Protein AF-0000000082431978 (afdb_homodimer)

Organism: Cannabis sativa (NCBI:txid3483)

Sequence (290 aa):
MFQCSVKREMDVPASVAYKCYSDREAIPRWMPFISTVKILEDKPDLSRWSLKYKAFGRDIEFSWLAKNMQPIPNQKIHWRSMEGLPNRGAVRFFPKDPSSCTVELTVSYEVPQILTPVASALQPFLESLLQRGLERFATFVKSYVMFQCSVKREMDVPASVAYKCYSDREAIPRWMPFISTVKILEDKPDLSRWSLKYKAFGRDIEFSWLAKNMQPIPNQKIHWRSMEGLPNRGAVRFFPKDPSSCTVELTVSYEVPQILTPVASALQPFLESLLQRGLERFATFVKSYV

Secondary structure (DSSP, 8-state):
-EEEEEEEEESS-HHHHHHHHH-GGGHHHH-TT--EEEE-SS-TTEEEEEEEEEETTEEEEEEEEEEEPPPBTTTEEEEEEEEES-EEEEEEEEEEETTEEEEEEEEEE---GGGHHHHHHHHHHHHHHHHHHHHHHHHHGGGG-/-EEEEEEEEESS-HHHHHHHHH-GGGHHHH-TT--EEEE-SS-TTEEEEEEEEEETTEEEEEEEEEEEPPPBTTTEEEEEEEEES-EEEEEEEEEEETTEEEEEEEEEE---GGGHHHHHHHHHHHHHHHHHHHHHHHHHGGGG-

pLDDT: mean 95.05, std 5.35, range [74.38, 98.88]

Solvent-accessible surface area (backbone atoms only — not comparable to full-atom values): 15039 Å² total; per-residue (Å²): 122,48,74,46,71,43,72,48,77,33,84,38,29,24,56,49,52,39,55,48,63,67,41,54,62,54,44,40,79,35,29,69,77,36,62,46,46,42,67,37,87,92,42,71,52,30,32,43,37,33,31,67,43,79,46,78,90,35,83,43,74,47,46,29,35,32,38,50,52,89,58,44,88,46,38,37,46,38,39,34,41,77,40,53,56,58,35,34,39,36,38,34,35,40,68,73,51,87,52,20,16,37,40,36,42,35,44,33,38,65,71,52,75,92,46,52,76,35,45,75,39,44,52,61,49,50,43,50,54,51,44,51,20,51,56,37,36,50,60,57,47,63,71,65,106,122,48,74,46,73,43,70,47,76,31,86,39,30,23,58,48,52,41,56,49,63,68,42,53,62,54,44,39,81,35,29,70,75,37,63,46,45,43,67,37,87,92,42,71,52,29,32,42,38,32,32,68,44,79,46,80,92,34,84,43,76,47,46,29,35,33,38,52,51,88,60,43,88,46,39,38,46,39,39,35,42,76,40,52,56,57,34,33,38,38,39,35,35,41,67,72,51,88,52,19,15,36,40,37,42,36,44,34,36,63,71,53,76,91,47,52,78,34,47,75,40,43,51,62,48,51,44,51,54,51,42,52,20,51,56,38,36,49,61,57,46,60,71,68,107

Radius of gyration: 25.05 Å; Cα contacts (8 Å, |Δi|>4): 613; chains: 2; bounding box: 35×74×48 Å

Structure (mmCIF, N/CA/C/O backbone):
data_AF-0000000082431978-model_v1
#
loop_
_entity.id
_entity.type
_entity.pdbx_description
1 polymer 'Coenzyme Q-binding protein COQ10 START domain-containing protein'
#
loop_
_atom_site.group_PDB
_atom_site.id
_atom_site.type_symbol
_atom_site.label_atom_id
_atom_site.label_alt_id
_atom_site.label_comp_id
_atom_site.label_asym_id
_atom_site.label_entity_id
_atom_site.label_seq_id
_atom_site.pdbx_PDB_ins_code
_atom_site.Cartn_x
_atom_site.Cartn_y
_atom_site.Cartn_z
_atom_site.occupancy
_atom_site.B_iso_or_equiv
_atom_site.auth_seq_id
_atom_site.auth_comp_id
_atom_site.auth_asym_id
_atom_site.auth_atom_id
_atom_site.pdbx_PDB_model_num
ATOM 1 N N . MET A 1 1 ? -4.32 -12.398 9.523 1 87.81 1 MET A N 1
ATOM 2 C CA . MET A 1 1 ? -4.125 -13.117 8.266 1 87.81 1 MET A CA 1
ATOM 3 C C . MET A 1 1 ? -5.402 -13.109 7.434 1 87.81 1 MET A C 1
ATOM 5 O O . MET A 1 1 ? -6.488 -13.359 7.953 1 87.81 1 MET A O 1
ATOM 9 N N . PHE A 1 2 ? -5.32 -12.734 6.156 1 93.56 2 PHE A N 1
ATOM 10 C CA . PHE A 1 2 ? -6.422 -12.719 5.207 1 93.56 2 PHE A CA 1
ATOM 11 C C . PHE A 1 2 ? -6.258 -13.828 4.172 1 93.56 2 PHE A C 1
ATOM 13 O O . PHE A 1 2 ? -5.176 -14.406 4.035 1 93.56 2 PHE A O 1
ATOM 20 N N . GLN A 1 3 ? -7.391 -14.188 3.592 1 96 3 GLN A N 1
ATOM 21 C CA . GLN A 1 3 ? -7.324 -15.266 2.615 1 96 3 GLN A CA 1
ATOM 22 C C . GLN A 1 3 ? -8.273 -15.016 1.448 1 96 3 GLN A C 1
ATOM 24 O O . GLN A 1 3 ? -9.367 -14.477 1.637 1 96 3 GLN A O 1
ATOM 29 N N . CYS A 1 4 ? -7.891 -15.406 0.308 1 96.5 4 CYS A N 1
ATOM 30 C CA . CYS A 1 4 ? -8.781 -15.406 -0.851 1 96.5 4 CYS A CA 1
ATOM 31 C C . CYS A 1 4 ? -8.586 -16.656 -1.688 1 96.5 4 CYS A C 1
ATOM 33 O O . CYS A 1 4 ? -7.527 -17.297 -1.642 1 96.5 4 CYS A O 1
ATOM 35 N N . SER A 1 5 ? -9.594 -17.016 -2.408 1 98.19 5 SER A N 1
ATOM 36 C CA . SER A 1 5 ? -9.602 -18.219 -3.232 1 98.19 5 SER A CA 1
ATOM 37 C C . SER A 1 5 ? -10.305 -17.969 -4.566 1 98.19 5 SER A C 1
ATOM 39 O O . SER A 1 5 ? -11.32 -17.281 -4.617 1 98.19 5 SER A O 1
ATOM 41 N N . VAL A 1 6 ? -9.727 -18.5 -5.562 1 98.69 6 VAL A N 1
ATOM 42 C CA . VAL A 1 6 ? -10.32 -18.438 -6.895 1 98.69 6 VAL A CA 1
ATOM 43 C C . VAL A 1 6 ? -10.281 -19.812 -7.543 1 98.69 6 VAL A C 1
ATOM 45 O O . VAL A 1 6 ? -9.484 -20.672 -7.141 1 98.69 6 VAL A O 1
ATOM 48 N N . LYS A 1 7 ? -11.117 -20.047 -8.508 1 98.62 7 LYS A N 1
ATOM 49 C CA . LYS A 1 7 ? -11.117 -21.312 -9.227 1 98.62 7 LYS A CA 1
ATOM 50 C C . LYS A 1 7 ? -11.477 -21.109 -10.695 1 98.62 7 LYS A C 1
ATOM 52 O O . LYS A 1 7 ? -12.141 -20.141 -11.047 1 98.62 7 LYS A O 1
ATOM 57 N N . ARG A 1 8 ? -11.039 -22.016 -11.453 1 98.62 8 ARG A N 1
ATOM 58 C CA . ARG A 1 8 ? -11.312 -21.984 -12.883 1 98.62 8 ARG A CA 1
ATOM 59 C C . ARG A 1 8 ? -11.266 -23.375 -13.484 1 98.62 8 ARG A C 1
ATOM 61 O O . ARG A 1 8 ? -10.445 -24.203 -13.086 1 98.62 8 ARG A O 1
ATOM 68 N N . GLU A 1 9 ? -12.148 -23.578 -14.445 1 98.25 9 GLU A N 1
ATOM 69 C CA . GLU A 1 9 ? -12.102 -24.812 -15.227 1 98.25 9 GLU A CA 1
ATOM 70 C C . GLU A 1 9 ? -11.055 -24.719 -16.328 1 98.25 9 GLU A C 1
ATOM 72 O O . GLU A 1 9 ? -10.898 -23.672 -16.969 1 98.25 9 GLU A O 1
ATOM 77 N N . MET A 1 10 ? -10.406 -25.828 -16.438 1 97.69 10 MET A N 1
ATOM 78 C CA . MET A 1 10 ? -9.406 -26 -17.484 1 97.69 10 MET A CA 1
ATOM 79 C C . MET A 1 10 ? -9.797 -27.109 -18.453 1 97.69 10 MET A C 1
ATOM 81 O O . MET A 1 10 ? -10.344 -28.125 -18.047 1 97.69 10 MET A O 1
ATOM 85 N N . ASP A 1 11 ? -9.414 -26.953 -19.734 1 98 11 ASP A N 1
ATOM 86 C CA . ASP A 1 11 ? -9.672 -27.984 -20.734 1 98 11 ASP A CA 1
ATOM 87 C C . ASP A 1 11 ? -8.461 -28.891 -20.906 1 98 11 ASP A C 1
ATOM 89 O O . ASP A 1 11 ? -8.008 -29.125 -22.031 1 98 11 ASP A O 1
ATOM 93 N N . VAL A 1 12 ? -7.887 -29.344 -19.875 1 98.44 12 VAL A N 1
ATOM 94 C CA . VAL A 1 12 ? -6.812 -30.328 -19.812 1 98.44 12 VAL A CA 1
ATOM 95 C C . VAL A 1 12 ? -7.004 -31.234 -18.594 1 98.44 12 VAL A C 1
ATOM 97 O O . VAL A 1 12 ? -7.676 -30.859 -17.641 1 98.44 12 VAL A O 1
ATOM 100 N N . PRO A 1 13 ? -6.402 -32.438 -18.672 1 98.06 13 PRO A N 1
ATOM 101 C CA . PRO A 1 13 ? -6.453 -33.312 -17.484 1 98.06 13 PRO A CA 1
ATOM 102 C C . PRO A 1 13 ? -5.754 -32.719 -16.281 1 98.06 13 PRO A C 1
ATOM 104 O O . PRO A 1 13 ? -4.836 -31.891 -16.438 1 98.06 13 PRO A O 1
ATOM 107 N N . ALA A 1 14 ? -6.137 -33.094 -15.078 1 98.12 14 ALA A N 1
ATOM 108 C CA . ALA A 1 14 ? -5.555 -32.594 -13.836 1 98.12 14 ALA A CA 1
ATOM 109 C C . ALA A 1 14 ? -4.043 -32.812 -13.812 1 98.12 14 ALA A C 1
ATOM 111 O O . ALA A 1 14 ? -3.297 -31.984 -13.297 1 98.12 14 ALA A O 1
ATOM 112 N N . SER A 1 15 ? -3.58 -33.875 -14.398 1 98 15 SER A N 1
ATOM 113 C CA . SER A 1 15 ? -2.156 -34.188 -14.414 1 98 15 SER A CA 1
ATOM 114 C C . SER A 1 15 ? -1.367 -33.188 -15.219 1 98 15 SER A C 1
ATOM 116 O O . SER A 1 15 ? -0.254 -32.812 -14.844 1 98 15 SER A O 1
ATOM 118 N N . VAL A 1 16 ? -1.974 -32.719 -16.281 1 98.38 16 VAL A N 1
ATOM 119 C CA . VAL A 1 16 ? -1.321 -31.719 -17.141 1 98.38 16 VAL A CA 1
ATOM 120 C C . VAL A 1 16 ? -1.277 -30.375 -16.422 1 98.38 16 VAL A C 1
ATOM 122 O O . VAL A 1 16 ? -0.246 -29.688 -16.422 1 98.38 16 VAL A O 1
ATOM 125 N N . ALA A 1 17 ? -2.387 -30.016 -15.773 1 98.62 17 ALA A N 1
ATOM 126 C CA . ALA A 1 17 ? -2.439 -28.766 -15.016 1 98.62 17 ALA A CA 1
ATOM 127 C C . ALA A 1 17 ? -1.429 -28.781 -13.875 1 98.62 17 ALA A C 1
ATOM 129 O O . ALA A 1 17 ? -0.725 -27.797 -13.648 1 98.62 17 ALA A O 1
ATOM 130 N N . TYR A 1 18 ? -1.365 -29.891 -13.211 1 98.62 18 TYR A N 1
ATOM 131 C CA . TYR A 1 18 ? -0.421 -30.062 -12.109 1 98.62 18 TYR A CA 1
ATOM 132 C C . TYR A 1 18 ? 1.015 -29.891 -12.594 1 98.62 18 TYR A C 1
ATOM 134 O O . TYR A 1 18 ? 1.8 -29.172 -11.977 1 98.62 18 TYR A O 1
ATOM 142 N N . LYS A 1 19 ? 1.346 -30.562 -13.664 1 98.12 19 LYS A N 1
ATOM 143 C CA . LYS A 1 19 ? 2.691 -30.5 -14.227 1 98.12 19 LYS A CA 1
ATOM 144 C C . LYS A 1 19 ? 3.053 -29.078 -14.633 1 98.12 19 LYS A C 1
ATOM 146 O O . LYS A 1 19 ? 4.141 -28.594 -14.32 1 98.12 19 LYS A O 1
ATOM 151 N N . CYS A 1 20 ? 2.164 -28.469 -15.297 1 98.31 20 CYS A N 1
ATOM 152 C CA . CYS A 1 20 ? 2.4 -27.109 -15.758 1 98.31 20 CYS A CA 1
ATOM 153 C C . CYS A 1 20 ? 2.611 -26.172 -14.578 1 98.31 20 CYS A C 1
ATOM 155 O O . CYS A 1 20 ? 3.568 -25.391 -14.555 1 98.31 20 CYS A O 1
ATOM 157 N N . TYR A 1 21 ? 1.744 -26.266 -13.531 1 98.44 21 TYR A N 1
ATOM 158 C CA . TYR A 1 21 ? 1.833 -25.375 -12.367 1 98.44 21 TYR A CA 1
ATOM 159 C C . TYR A 1 21 ? 3.113 -25.641 -11.586 1 98.44 21 TYR A C 1
ATOM 161 O O . TYR A 1 21 ? 3.641 -24.734 -10.93 1 98.44 21 TYR A O 1
ATOM 169 N N . SER A 1 22 ? 3.621 -26.781 -11.672 1 97.5 22 SER A N 1
ATOM 170 C CA . SER A 1 22 ? 4.824 -27.188 -10.945 1 97.5 22 SER A CA 1
ATOM 171 C C . SER A 1 22 ? 6.062 -26.5 -11.516 1 97.5 22 SER A C 1
ATOM 173 O O . SER A 1 22 ? 7.105 -26.453 -10.859 1 97.5 22 SER A O 1
ATOM 175 N N . ASP A 1 23 ? 5.895 -26.047 -12.734 1 97.38 23 ASP A N 1
ATOM 176 C CA . ASP A 1 23 ? 6.965 -25.25 -13.32 1 97.38 23 ASP A CA 1
ATOM 177 C C . ASP A 1 23 ? 6.93 -23.812 -12.797 1 97.38 23 ASP A C 1
ATOM 179 O O . ASP A 1 23 ? 6.52 -22.906 -13.516 1 97.38 23 ASP A O 1
ATOM 183 N N . ARG A 1 24 ? 7.438 -23.625 -11.664 1 98.25 24 ARG A N 1
ATOM 184 C CA . ARG A 1 24 ? 7.305 -22.391 -10.922 1 98.25 24 ARG A CA 1
ATOM 185 C C . ARG A 1 24 ? 7.941 -21.219 -11.672 1 98.25 24 ARG A C 1
ATOM 187 O O . ARG A 1 24 ? 7.438 -20.094 -11.633 1 98.25 24 ARG A O 1
ATOM 194 N N . GLU A 1 25 ? 8.992 -21.438 -12.383 1 98.44 25 GLU A N 1
ATOM 195 C CA . GLU A 1 25 ? 9.703 -20.359 -13.062 1 98.44 25 GLU A CA 1
ATOM 196 C C . GLU A 1 25 ? 8.922 -19.844 -14.266 1 98.44 25 GLU A C 1
ATOM 198 O O . GLU A 1 25 ? 9.211 -18.766 -14.797 1 98.44 25 GLU A O 1
ATOM 203 N N . ALA A 1 26 ? 7.922 -20.578 -14.703 1 98.19 26 ALA A N 1
ATOM 204 C CA . ALA A 1 26 ? 7.082 -20.156 -15.828 1 98.19 26 ALA A CA 1
ATOM 205 C C . ALA A 1 26 ? 5.879 -19.359 -15.344 1 98.19 26 ALA A C 1
ATOM 207 O O . ALA A 1 26 ? 5.152 -18.766 -16.141 1 98.19 26 ALA A O 1
ATOM 208 N N . ILE A 1 27 ? 5.695 -19.281 -14.047 1 98.56 27 ILE A N 1
ATOM 209 C CA . ILE A 1 27 ? 4.484 -18.703 -13.484 1 98.56 27 ILE A CA 1
ATOM 210 C C . ILE A 1 27 ? 4.363 -17.234 -13.914 1 98.56 27 ILE A C 1
ATOM 212 O O . ILE A 1 27 ? 3.275 -16.781 -14.273 1 98.56 27 ILE A O 1
ATOM 216 N N . PRO A 1 28 ? 5.473 -16.438 -14.008 1 98.38 28 PRO A N 1
ATOM 217 C CA . PRO A 1 28 ? 5.363 -15.039 -14.438 1 98.38 28 PRO A CA 1
ATOM 218 C C . PRO A 1 28 ? 4.797 -14.898 -15.844 1 98.38 28 PRO A C 1
ATOM 220 O O . PRO A 1 28 ? 4.312 -13.828 -16.219 1 98.38 28 PRO A O 1
ATOM 223 N N . ARG A 1 29 ? 4.809 -15.961 -16.625 1 98.12 29 ARG A N 1
ATOM 224 C CA . ARG A 1 29 ? 4.297 -15.914 -17.984 1 98.12 29 ARG A CA 1
ATOM 225 C C . ARG A 1 29 ? 2.775 -15.828 -18 1 98.12 29 ARG A C 1
ATOM 227 O O . ARG A 1 29 ? 2.189 -15.281 -18.938 1 98.12 29 ARG A O 1
ATOM 234 N N . TRP A 1 30 ? 2.158 -16.328 -16.984 1 98.12 30 TRP A N 1
ATOM 235 C CA . TRP A 1 30 ? 0.7 -16.297 -16.969 1 98.12 30 TRP A CA 1
ATOM 236 C C . TRP A 1 30 ? 0.18 -15.594 -15.719 1 98.12 30 TRP A C 1
ATOM 238 O O . TRP A 1 30 ? -1.028 -15.398 -15.57 1 98.12 30 TRP A O 1
ATOM 248 N N . MET A 1 31 ? 0.967 -15.133 -14.859 1 97.81 31 MET A N 1
ATOM 249 C CA . MET A 1 31 ? 0.63 -14.266 -13.727 1 97.81 31 MET A CA 1
ATOM 250 C C . MET A 1 31 ? 1.511 -13.023 -13.711 1 97.81 31 MET A C 1
ATOM 252 O O . MET A 1 31 ? 2.424 -12.914 -12.891 1 97.81 31 MET A O 1
ATOM 256 N N . PRO A 1 32 ? 1.152 -12.109 -14.367 1 95.12 32 PRO A N 1
ATOM 257 C CA . PRO A 1 32 ? 2.092 -11.047 -14.734 1 95.12 32 PRO A CA 1
ATOM 258 C C . PRO A 1 32 ? 2.422 -10.117 -13.562 1 95.12 32 PRO A C 1
ATOM 260 O O . PRO A 1 32 ? 3.387 -9.352 -13.633 1 95.12 32 PRO A O 1
ATOM 263 N N . PHE A 1 33 ? 1.642 -10.102 -12.547 1 93 33 PHE A N 1
ATOM 264 C CA . PHE A 1 33 ? 2.01 -9.219 -11.438 1 93 33 PHE A CA 1
ATOM 265 C C . PHE A 1 33 ? 3.197 -9.789 -10.672 1 93 33 PHE A C 1
ATOM 267 O O . PHE A 1 33 ? 3.803 -9.094 -9.852 1 93 33 PHE A O 1
ATOM 274 N N . ILE A 1 34 ? 3.551 -11.055 -10.898 1 97.25 34 ILE A N 1
ATOM 275 C CA . ILE A 1 34 ? 4.801 -11.633 -10.414 1 97.25 34 ILE A CA 1
ATOM 276 C C . ILE A 1 34 ? 5.93 -11.312 -11.391 1 97.25 34 ILE A C 1
ATOM 278 O O . ILE A 1 34 ? 5.828 -11.609 -12.586 1 97.25 34 ILE A O 1
ATOM 282 N N . SER A 1 35 ? 7.039 -10.758 -10.883 1 96.94 35 SER A N 1
ATOM 283 C CA . SER A 1 35 ? 8.133 -10.328 -11.75 1 96.94 35 SER A CA 1
ATOM 284 C C . SER A 1 35 ? 9.07 -11.484 -12.07 1 96.94 35 SER A C 1
ATOM 286 O O . SER A 1 35 ? 9.43 -11.703 -13.227 1 96.94 35 SER A O 1
ATOM 288 N N . THR A 1 36 ? 9.461 -12.172 -10.984 1 98.19 36 THR A N 1
ATOM 289 C CA . THR A 1 36 ? 10.398 -13.273 -11.195 1 98.19 36 THR A CA 1
ATOM 290 C C . THR A 1 36 ? 10.141 -14.398 -10.195 1 98.19 36 THR A C 1
ATOM 292 O O . THR A 1 36 ? 9.656 -14.156 -9.086 1 98.19 36 THR A O 1
ATOM 295 N N . VAL A 1 37 ? 10.445 -15.633 -10.609 1 98.62 37 VAL A N 1
ATOM 296 C CA . VAL A 1 37 ? 10.539 -16.828 -9.766 1 98.62 37 VAL A CA 1
ATOM 297 C C . VAL A 1 37 ? 11.812 -17.594 -10.102 1 98.62 37 VAL A C 1
ATOM 299 O O . VAL A 1 37 ? 12.047 -17.953 -11.258 1 98.62 37 VAL A O 1
ATOM 302 N N . LYS A 1 38 ? 12.602 -17.766 -9.102 1 98.69 38 LYS A N 1
ATOM 303 C CA . LYS A 1 38 ? 13.844 -18.5 -9.305 1 98.69 38 LYS A CA 1
ATOM 304 C C . LYS A 1 38 ? 13.977 -19.625 -8.281 1 98.69 38 LYS A C 1
ATOM 306 O O . LYS A 1 38 ? 14 -19.375 -7.074 1 98.69 38 LYS A O 1
ATOM 311 N N . ILE A 1 39 ? 14.109 -20.828 -8.781 1 98.44 39 ILE A N 1
ATOM 312 C CA . ILE A 1 39 ? 14.32 -21.984 -7.926 1 98.44 39 ILE A CA 1
ATOM 313 C C . ILE A 1 39 ? 15.773 -22.031 -7.473 1 98.44 39 ILE A C 1
ATOM 315 O O . ILE A 1 39 ? 16.688 -21.812 -8.273 1 98.44 39 ILE A O 1
ATOM 319 N N . LEU A 1 40 ? 15.898 -22.297 -6.172 1 97.31 40 LEU A N 1
ATOM 320 C CA . LEU A 1 40 ? 17.266 -22.406 -5.68 1 97.31 40 LEU A CA 1
ATOM 321 C C . LEU A 1 40 ? 17.891 -23.719 -6.152 1 97.31 40 LEU A C 1
ATOM 323 O O . LEU A 1 40 ? 17.297 -24.781 -6.016 1 97.31 40 LEU A O 1
ATOM 327 N N . GLU A 1 41 ? 19.062 -23.688 -6.672 1 95.56 41 GLU A N 1
ATOM 328 C CA . GLU A 1 41 ? 19.734 -24.844 -7.273 1 95.56 41 GLU A CA 1
ATOM 329 C C . GLU A 1 41 ? 19.984 -25.938 -6.238 1 95.56 41 GLU A C 1
ATOM 331 O O . GLU A 1 41 ? 19.75 -27.109 -6.5 1 95.56 41 GLU A O 1
ATOM 336 N N . ASP A 1 42 ? 20.406 -25.609 -5.047 1 95.31 42 ASP A N 1
ATOM 337 C CA . ASP A 1 42 ? 20.797 -26.562 -4.02 1 95.31 42 ASP A CA 1
ATOM 338 C C . ASP A 1 42 ? 19.594 -27.047 -3.227 1 95.31 42 ASP A C 1
ATOM 340 O O . ASP A 1 42 ? 19.641 -28.078 -2.562 1 95.31 42 ASP A O 1
ATOM 344 N N . LYS A 1 43 ? 18.562 -26.281 -3.275 1 96.56 43 LYS A N 1
ATOM 345 C CA . LYS A 1 43 ? 17.344 -26.609 -2.547 1 96.56 43 LYS A CA 1
ATOM 346 C C . LYS A 1 43 ? 16.109 -26.391 -3.42 1 96.56 43 LYS A C 1
ATOM 348 O O . LYS A 1 43 ? 15.398 -25.406 -3.262 1 96.56 43 LYS A O 1
ATOM 353 N N . PRO A 1 44 ? 15.766 -27.359 -4.199 1 96.12 44 PRO A N 1
ATOM 354 C CA . PRO A 1 44 ? 14.742 -27.172 -5.23 1 96.12 44 PRO A CA 1
ATOM 355 C C . PRO A 1 44 ? 13.352 -26.938 -4.648 1 96.12 44 PRO A C 1
ATOM 357 O O . PRO A 1 44 ? 12.438 -26.547 -5.367 1 96.12 44 PRO A O 1
ATOM 360 N N . ASP A 1 45 ? 13.141 -27.25 -3.432 1 97.62 45 ASP A N 1
ATOM 361 C CA . ASP A 1 45 ? 11.859 -26.969 -2.795 1 97.62 45 ASP A CA 1
ATOM 362 C C . ASP A 1 45 ? 11.727 -25.484 -2.434 1 97.62 45 ASP A C 1
ATOM 364 O O . ASP A 1 45 ? 10.641 -25.031 -2.082 1 97.62 45 ASP A O 1
ATOM 368 N N . LEU A 1 46 ? 12.852 -24.766 -2.541 1 98.31 46 LEU A N 1
ATOM 369 C CA . LEU A 1 46 ? 12.859 -23.328 -2.27 1 98.31 46 LEU A CA 1
ATOM 370 C C . LEU A 1 46 ? 12.891 -22.531 -3.568 1 98.31 46 LEU A C 1
ATOM 372 O O . LEU A 1 46 ? 13.57 -22.922 -4.523 1 98.31 46 LEU A O 1
ATOM 376 N N . SER A 1 47 ? 12.125 -21.375 -3.559 1 98.62 47 SER A N 1
ATOM 377 C CA . SER A 1 47 ? 12.133 -20.484 -4.703 1 98.62 47 SER A CA 1
ATOM 378 C C . SER A 1 47 ? 12.055 -19.016 -4.262 1 98.62 47 SER A C 1
ATOM 380 O O . SER A 1 47 ? 11.359 -18.703 -3.293 1 98.62 47 SER A O 1
ATOM 382 N N . ARG A 1 48 ? 12.828 -18.188 -4.91 1 98.25 48 ARG A N 1
ATOM 383 C CA . ARG A 1 48 ? 12.805 -16.75 -4.68 1 98.25 48 ARG A CA 1
ATOM 384 C C . ARG A 1 48 ? 11.844 -16.047 -5.641 1 98.25 48 ARG A C 1
ATOM 386 O O . ARG A 1 48 ? 11.93 -16.234 -6.855 1 98.25 48 ARG A O 1
ATOM 393 N N . TRP A 1 49 ? 10.914 -15.305 -5.055 1 98.31 49 TRP A N 1
ATOM 394 C CA . TRP A 1 49 ? 9.898 -14.586 -5.816 1 98.31 49 TRP A CA 1
ATOM 395 C C . TRP A 1 49 ? 10.078 -13.078 -5.691 1 98.31 49 TRP A C 1
ATOM 397 O O . TRP A 1 49 ? 10.562 -12.586 -4.668 1 98.31 49 TRP A O 1
ATOM 407 N N . SER A 1 50 ? 9.68 -12.336 -6.719 1 96.5 50 SER A N 1
ATOM 408 C CA . SER A 1 50 ? 9.688 -10.883 -6.617 1 96.5 50 SER A CA 1
ATOM 409 C C . SER A 1 50 ? 8.484 -10.273 -7.34 1 96.5 50 SER A C 1
ATOM 411 O O . SER A 1 50 ? 7.961 -10.859 -8.289 1 96.5 50 SER A O 1
ATOM 413 N N . LEU A 1 51 ? 8.016 -9.203 -6.852 1 93.69 51 LEU A N 1
ATOM 414 C CA . LEU A 1 51 ? 7.035 -8.289 -7.434 1 93.69 51 LEU A CA 1
ATOM 415 C C . LEU A 1 51 ? 7.605 -6.879 -7.551 1 93.69 51 LEU A C 1
ATOM 417 O O . LEU A 1 51 ? 8.023 -6.289 -6.555 1 93.69 51 LEU A O 1
ATOM 421 N N . LYS A 1 52 ? 7.699 -6.387 -8.758 1 90.56 52 LYS A N 1
ATOM 422 C CA . LYS A 1 52 ? 8.25 -5.051 -8.984 1 90.56 52 LYS A CA 1
ATOM 423 C C . LYS A 1 52 ? 7.211 -4.141 -9.641 1 90.56 52 LYS A C 1
ATOM 425 O O . LYS A 1 52 ? 6.508 -4.551 -10.562 1 90.56 52 LYS A O 1
ATOM 430 N N . TYR A 1 53 ? 7.191 -2.973 -9.039 1 85.31 53 TYR A N 1
ATOM 431 C CA . TYR A 1 53 ? 6.297 -1.955 -9.578 1 85.31 53 TYR A CA 1
ATOM 432 C C . TYR A 1 53 ? 6.957 -0.583 -9.57 1 85.31 53 TYR A C 1
ATOM 434 O O . TYR A 1 53 ? 7.738 -0.271 -8.664 1 85.31 53 TYR A O 1
ATOM 442 N N . LYS A 1 54 ? 6.707 0.147 -10.617 1 84.25 54 LYS A N 1
ATOM 443 C CA . LYS A 1 54 ? 7.184 1.526 -10.656 1 84.25 54 LYS A CA 1
ATOM 444 C C . LYS A 1 54 ? 6.086 2.498 -10.234 1 84.25 54 LYS A C 1
ATOM 446 O O . LYS A 1 54 ? 4.996 2.506 -10.812 1 84.25 54 LYS A O 1
ATOM 451 N N . ALA A 1 55 ? 6.371 3.139 -9.109 1 77.69 55 ALA A N 1
ATOM 452 C CA . ALA A 1 55 ? 5.438 4.152 -8.625 1 77.69 55 ALA A CA 1
ATOM 453 C C . ALA A 1 55 ? 6.148 5.477 -8.375 1 77.69 55 ALA A C 1
ATOM 455 O O . ALA A 1 55 ? 7.176 5.52 -7.695 1 77.69 55 ALA A O 1
ATOM 456 N N . PHE A 1 56 ? 5.637 6.562 -8.984 1 77.69 56 PHE A N 1
ATOM 457 C CA . PHE A 1 56 ? 6.141 7.918 -8.812 1 77.69 56 PHE A CA 1
ATOM 458 C C . PHE A 1 56 ? 7.633 7.988 -9.117 1 77.69 56 PHE A C 1
ATOM 460 O O . PHE A 1 56 ? 8.398 8.578 -8.359 1 77.69 56 PHE A O 1
ATOM 467 N N . GLY A 1 57 ? 8 7.297 -10.117 1 74.38 57 GLY A N 1
ATOM 468 C CA . GLY A 1 57 ? 9.375 7.328 -10.594 1 74.38 57 GLY A CA 1
ATOM 469 C C . GLY A 1 57 ? 10.32 6.484 -9.758 1 74.38 57 GLY A C 1
ATOM 470 O O . GLY A 1 57 ? 11.539 6.57 -9.906 1 74.38 57 GLY A O 1
ATOM 471 N N . ARG A 1 58 ? 9.797 5.773 -8.883 1 77.44 58 ARG A N 1
ATOM 472 C CA . ARG A 1 58 ? 10.602 4.914 -8.023 1 77.44 58 ARG A CA 1
ATOM 473 C C . ARG A 1 58 ? 10.273 3.443 -8.258 1 77.44 58 ARG A C 1
ATOM 475 O O . ARG A 1 58 ? 9.164 3.107 -8.656 1 77.44 58 ARG A O 1
ATOM 482 N N . ASP A 1 59 ? 11.234 2.629 -7.957 1 80.5 59 ASP A N 1
ATOM 483 C CA . ASP A 1 59 ? 11.062 1.183 -8.055 1 80.5 59 ASP A CA 1
ATOM 484 C C . ASP A 1 59 ? 10.648 0.588 -6.711 1 80.5 59 ASP A C 1
ATOM 486 O O . ASP A 1 59 ? 11.336 0.767 -5.707 1 80.5 59 ASP A O 1
ATOM 490 N N . ILE A 1 60 ? 9.477 -0.003 -6.68 1 79 60 ILE A N 1
ATOM 491 C CA . ILE A 1 60 ? 9.016 -0.718 -5.496 1 79 60 ILE A CA 1
ATOM 492 C C . ILE A 1 60 ? 9.117 -2.223 -5.73 1 79 60 ILE A C 1
ATOM 494 O O . ILE A 1 60 ? 8.656 -2.736 -6.75 1 79 60 ILE A O 1
ATOM 498 N N . GLU A 1 61 ? 9.75 -2.795 -4.762 1 86.62 61 GLU A N 1
ATOM 499 C CA . GLU A 1 61 ? 9.961 -4.227 -4.93 1 86.62 61 GLU A CA 1
ATOM 500 C C . GLU A 1 61 ? 9.617 -4.992 -3.658 1 86.62 61 GLU A C 1
ATOM 502 O O . GLU A 1 61 ? 9.945 -4.555 -2.555 1 86.62 61 GLU A O 1
ATOM 507 N N . PHE A 1 62 ? 8.867 -6.047 -3.832 1 88.38 62 PHE A N 1
ATOM 508 C CA . PHE A 1 62 ? 8.641 -7.035 -2.781 1 88.38 62 PHE A CA 1
ATOM 509 C C . PHE A 1 62 ? 9.25 -8.383 -3.166 1 88.38 62 PHE A C 1
ATOM 511 O O . PHE A 1 62 ? 9.203 -8.781 -4.332 1 88.38 62 PHE A O 1
ATOM 518 N N . SER A 1 63 ? 9.766 -8.977 -2.178 1 93.44 63 SER A N 1
ATOM 519 C CA . SER A 1 63 ? 10.367 -10.281 -2.42 1 93.44 63 SER A CA 1
ATOM 520 C C . SER A 1 63 ? 10.102 -11.234 -1.264 1 93.44 63 SER A C 1
ATOM 522 O O . SER A 1 63 ? 9.812 -10.805 -0.146 1 93.44 63 SER A O 1
ATOM 524 N N . TRP A 1 64 ? 10.18 -12.555 -1.549 1 96.38 64 TRP A N 1
ATOM 525 C CA . TRP A 1 64 ? 10.039 -13.57 -0.511 1 96.38 64 TRP A CA 1
ATOM 526 C C . TRP A 1 64 ? 10.68 -14.883 -0.94 1 96.38 64 TRP A C 1
ATOM 528 O O . TRP A 1 64 ? 10.914 -15.109 -2.129 1 96.38 64 TRP A O 1
ATOM 538 N N . LEU A 1 65 ? 11.039 -15.641 -0.043 1 97.94 65 LEU A N 1
ATOM 539 C CA . LEU A 1 65 ? 11.5 -17.016 -0.226 1 97.94 65 LEU A CA 1
ATOM 540 C C . LEU A 1 65 ? 10.398 -18 0.148 1 97.94 65 LEU A C 1
ATOM 542 O O . LEU A 1 65 ? 9.992 -18.078 1.308 1 97.94 65 LEU A O 1
ATOM 546 N N . ALA A 1 66 ? 9.977 -18.734 -0.79 1 98.44 66 ALA A N 1
ATOM 547 C CA . ALA A 1 66 ? 8.891 -19.672 -0.561 1 98.44 66 ALA A CA 1
ATOM 548 C C . ALA A 1 66 ? 9.414 -21.109 -0.466 1 98.44 66 ALA A C 1
ATOM 550 O O . ALA A 1 66 ? 10.305 -21.5 -1.22 1 98.44 66 ALA A O 1
ATOM 551 N N . LYS A 1 67 ? 8.883 -21.844 0.407 1 98.75 67 LYS A N 1
ATOM 552 C CA . LYS A 1 67 ? 9.141 -23.281 0.512 1 98.75 67 LYS A CA 1
ATOM 553 C C . LYS A 1 67 ? 7.918 -24.094 0.087 1 98.75 67 LYS A C 1
ATOM 555 O O . LYS A 1 67 ? 6.828 -23.906 0.632 1 98.75 67 LYS A O 1
ATOM 560 N N . ASN A 1 68 ? 8.117 -24.875 -0.886 1 98.62 68 ASN A N 1
ATOM 561 C CA . ASN A 1 68 ? 7.086 -25.844 -1.248 1 98.62 68 ASN A CA 1
ATOM 562 C C . ASN A 1 68 ? 7.082 -27.031 -0.301 1 98.62 68 ASN A C 1
ATOM 564 O O . ASN A 1 68 ? 8.117 -27.672 -0.093 1 98.62 68 ASN A O 1
ATOM 568 N N . MET A 1 69 ? 5.91 -27.344 0.233 1 97.88 69 MET A N 1
ATOM 569 C CA . MET A 1 69 ? 5.754 -28.547 1.062 1 97.88 69 MET A CA 1
ATOM 570 C C . MET A 1 69 ? 5.562 -29.781 0.198 1 97.88 69 MET A C 1
ATOM 572 O O . MET A 1 69 ? 5.531 -29.688 -1.03 1 97.88 69 MET A O 1
ATOM 576 N N . GLN A 1 70 ? 5.574 -30.938 0.87 1 95.94 70 GLN A N 1
ATOM 577 C CA . GLN A 1 70 ? 5.383 -32.188 0.127 1 95.94 70 GLN A CA 1
ATOM 578 C C . GLN A 1 70 ? 4.098 -32.125 -0.695 1 95.94 70 GLN A C 1
ATOM 580 O O . GLN A 1 70 ? 3.002 -32.031 -0.139 1 95.94 70 GLN A O 1
ATOM 585 N N . PRO A 1 71 ? 4.289 -32.219 -1.914 1 93.75 71 PRO A N 1
ATOM 586 C CA . PRO A 1 71 ? 3.086 -32.188 -2.746 1 93.75 71 PRO A CA 1
ATOM 587 C C . PRO A 1 71 ? 2.322 -33.5 -2.732 1 93.75 71 PRO A C 1
ATOM 589 O O . PRO A 1 71 ? 2.865 -34.531 -2.318 1 93.75 71 PRO A O 1
ATOM 592 N N . ILE A 1 72 ? 1.031 -33.406 -3.07 1 97.44 72 ILE A N 1
ATOM 593 C CA . ILE A 1 72 ? 0.244 -34.594 -3.467 1 97.44 72 ILE A CA 1
ATOM 594 C C . ILE A 1 72 ? 0.076 -34.594 -4.984 1 97.44 72 ILE A C 1
ATOM 596 O O . ILE A 1 72 ? -0.732 -33.844 -5.535 1 97.44 72 ILE A O 1
ATOM 600 N N . PRO A 1 73 ? 0.786 -35.5 -5.629 1 97.5 73 PRO A N 1
ATOM 601 C CA . PRO A 1 73 ? 0.829 -35.469 -7.09 1 97.5 73 PRO A CA 1
ATOM 602 C C . PRO A 1 73 ? -0.561 -35.406 -7.723 1 97.5 73 PRO A C 1
ATOM 604 O O . PRO A 1 73 ? -1.456 -36.156 -7.301 1 97.5 73 PRO A O 1
ATOM 607 N N . ASN A 1 74 ? -0.763 -34.5 -8.648 1 97.81 74 ASN A N 1
ATOM 608 C CA . ASN A 1 74 ? -1.954 -34.281 -9.461 1 97.81 74 ASN A CA 1
ATOM 609 C C . ASN A 1 74 ? -3.125 -33.781 -8.633 1 97.81 74 ASN A C 1
ATOM 611 O O . ASN A 1 74 ? -4.234 -33.594 -9.148 1 97.81 74 ASN A O 1
ATOM 615 N N . GLN A 1 75 ? -2.873 -33.438 -7.359 1 98.38 75 GLN A N 1
ATOM 616 C CA . GLN A 1 75 ? -3.992 -33.062 -6.504 1 98.38 75 GLN A CA 1
ATOM 617 C C . GLN A 1 75 ? -3.727 -31.734 -5.816 1 98.38 75 GLN A C 1
ATOM 619 O O . GLN A 1 75 ? -4.629 -30.906 -5.68 1 98.38 75 GLN A O 1
ATOM 624 N N . LYS A 1 76 ? -2.512 -31.594 -5.336 1 98.62 76 LYS A N 1
ATOM 625 C CA . LYS A 1 76 ? -2.309 -30.422 -4.488 1 98.62 76 LYS A CA 1
ATOM 626 C C . LYS A 1 76 ? -0.844 -30 -4.488 1 98.62 76 LYS A C 1
ATOM 628 O O . LYS A 1 76 ? 0.055 -30.828 -4.387 1 98.62 76 LYS A O 1
ATOM 633 N N . ILE A 1 77 ? -0.545 -28.734 -4.656 1 98.62 77 ILE A N 1
ATOM 634 C CA . ILE A 1 77 ? 0.717 -28.047 -4.395 1 98.62 77 ILE A CA 1
ATOM 635 C C . ILE A 1 77 ? 0.513 -26.984 -3.318 1 98.62 77 ILE A C 1
ATOM 637 O O . ILE A 1 77 ? -0.461 -26.234 -3.361 1 98.62 77 ILE A O 1
ATOM 641 N N . HIS A 1 78 ? 1.287 -26.891 -2.316 1 98.69 78 HIS A N 1
ATOM 642 C CA . HIS A 1 78 ? 1.148 -25.875 -1.288 1 98.69 78 HIS A CA 1
ATOM 643 C C . HIS A 1 78 ? 2.51 -25.328 -0.856 1 98.69 78 HIS A C 1
ATOM 645 O O . HIS A 1 78 ? 3.521 -26.031 -0.971 1 98.69 78 HIS A O 1
ATOM 651 N N . TRP A 1 79 ? 2.572 -24.094 -0.412 1 98.75 79 TRP A N 1
ATOM 652 C CA . TRP A 1 79 ? 3.816 -23.422 -0.07 1 98.75 79 TRP A CA 1
ATOM 653 C C . TRP A 1 79 ? 3.617 -22.469 1.11 1 98.75 79 TRP A C 1
ATOM 655 O O . TRP A 1 79 ? 2.482 -22.203 1.516 1 98.75 79 TRP A O 1
ATOM 665 N N . ARG A 1 80 ? 4.652 -22 1.648 1 98.25 80 ARG A N 1
ATOM 666 C CA . ARG A 1 80 ? 4.699 -20.922 2.635 1 98.25 80 ARG A CA 1
ATOM 667 C C . ARG A 1 80 ? 5.945 -20.062 2.449 1 98.25 80 ARG A C 1
ATOM 669 O O . ARG A 1 80 ? 7.008 -20.562 2.082 1 98.25 80 ARG A O 1
ATOM 676 N N . SER A 1 81 ? 5.777 -18.828 2.684 1 97.69 81 SER A N 1
ATOM 677 C CA . SER A 1 81 ? 6.945 -17.953 2.658 1 97.69 81 SER A CA 1
ATOM 678 C C . SER A 1 81 ? 7.77 -18.094 3.932 1 97.69 81 SER A C 1
ATOM 680 O O . SER A 1 81 ? 7.219 -18.172 5.031 1 97.69 81 SER A O 1
ATOM 682 N N . MET A 1 82 ? 9.062 -18.094 3.705 1 96 82 MET A N 1
ATOM 683 C CA . MET A 1 82 ? 9.992 -18.25 4.82 1 96 82 MET A CA 1
ATOM 684 C C . MET A 1 82 ? 10.625 -16.906 5.191 1 96 82 MET A C 1
ATOM 686 O O . MET A 1 82 ? 11.086 -16.719 6.32 1 96 82 MET A O 1
ATOM 690 N N . GLU A 1 83 ? 10.781 -16.078 4.316 1 92.56 83 GLU A N 1
ATOM 691 C CA . GLU A 1 83 ? 11.344 -14.742 4.441 1 92.56 83 GLU A CA 1
ATOM 692 C C . GLU A 1 83 ? 10.57 -13.742 3.584 1 92.56 83 GLU A C 1
ATOM 694 O O . GLU A 1 83 ? 9.898 -14.125 2.627 1 92.56 83 GLU A O 1
ATOM 699 N N . GLY A 1 84 ? 10.688 -12.516 4.023 1 92.19 84 GLY A N 1
ATOM 700 C CA . GLY A 1 84 ? 10.109 -11.469 3.197 1 92.19 84 GLY A CA 1
ATOM 701 C C . GLY A 1 84 ? 8.617 -11.305 3.412 1 92.19 84 GLY A C 1
ATOM 702 O O . GLY A 1 84 ? 8.141 -11.312 4.551 1 92.19 84 GLY A O 1
ATOM 703 N N . LEU A 1 85 ? 7.859 -11.164 2.332 1 91.69 85 LEU A N 1
ATOM 704 C CA . LEU A 1 85 ? 6.414 -10.969 2.381 1 91.69 85 LEU A CA 1
ATOM 705 C C . LEU A 1 85 ? 5.719 -12.211 2.914 1 91.69 85 LEU A C 1
ATOM 707 O O . LEU A 1 85 ? 5.75 -13.266 2.277 1 91.69 85 LEU A O 1
ATOM 711 N N . PRO A 1 86 ? 5.117 -12.047 4.043 1 94.38 86 PRO A N 1
ATOM 712 C CA . PRO A 1 86 ? 4.48 -13.234 4.629 1 94.38 86 PRO A CA 1
ATOM 713 C C . PRO A 1 86 ? 3.258 -13.695 3.838 1 94.38 86 PRO A C 1
ATOM 715 O O . PRO A 1 86 ? 2.332 -12.914 3.611 1 94.38 86 PRO A O 1
ATOM 718 N N . ASN A 1 87 ? 3.312 -14.898 3.432 1 97.12 87 ASN A N 1
ATOM 719 C CA . ASN A 1 87 ? 2.203 -15.492 2.695 1 97.12 87 ASN A CA 1
ATOM 720 C C . ASN A 1 87 ? 2.283 -17.016 2.699 1 97.12 87 ASN A C 1
ATOM 722 O O . ASN A 1 87 ? 3.316 -17.594 3.051 1 97.12 87 ASN A O 1
ATOM 726 N N . ARG A 1 88 ? 1.186 -17.625 2.348 1 98.25 88 ARG A N 1
ATOM 727 C CA . ARG A 1 88 ? 1.1 -19.047 2.057 1 98.25 88 ARG A CA 1
ATOM 728 C C . ARG A 1 88 ? -0.032 -19.344 1.077 1 98.25 88 ARG A C 1
ATOM 730 O O . ARG A 1 88 ? -0.877 -18.484 0.823 1 98.25 88 ARG A O 1
ATOM 737 N N . GLY A 1 89 ? 0.012 -20.578 0.573 1 98.5 89 GLY A N 1
ATOM 738 C CA . GLY A 1 89 ? -1.039 -20.906 -0.379 1 98.5 89 GLY A CA 1
ATOM 739 C C . GLY A 1 89 ? -1.059 -22.359 -0.778 1 98.5 89 GLY A C 1
ATOM 740 O O . GLY A 1 89 ? -0.257 -23.156 -0.283 1 98.5 89 GLY A O 1
ATOM 741 N N . ALA A 1 90 ? -2.064 -22.578 -1.593 1 98.75 90 ALA A N 1
ATOM 742 C CA . ALA A 1 90 ? -2.232 -23.906 -2.162 1 98.75 90 ALA A CA 1
ATOM 743 C C . ALA A 1 90 ? -2.963 -23.844 -3.5 1 98.75 90 ALA A C 1
ATOM 745 O O . ALA A 1 90 ? -3.836 -23 -3.699 1 98.75 90 ALA A O 1
ATOM 746 N N . VAL A 1 91 ? -2.605 -24.688 -4.305 1 98.81 91 VAL A N 1
ATOM 747 C CA . VAL A 1 91 ? -3.363 -24.938 -5.527 1 98.81 91 VAL A CA 1
ATOM 748 C C . VAL A 1 91 ? -3.812 -26.406 -5.566 1 98.81 91 VAL A C 1
ATOM 750 O O . VAL A 1 91 ? -3.02 -27.312 -5.309 1 98.81 91 VAL A O 1
ATOM 753 N N . ARG A 1 92 ? -5.039 -26.594 -5.875 1 98.81 92 ARG A N 1
ATOM 754 C CA . ARG A 1 92 ? -5.633 -27.922 -5.938 1 98.81 92 ARG A CA 1
ATOM 755 C C . ARG A 1 92 ? -6.176 -28.219 -7.332 1 98.81 92 ARG A C 1
ATOM 757 O O . ARG A 1 92 ? -6.672 -27.312 -8.008 1 98.81 92 ARG A O 1
ATOM 764 N N . PHE A 1 93 ? -6.133 -29.422 -7.625 1 98.81 93 PHE A N 1
ATOM 765 C CA . PHE A 1 93 ? -6.562 -29.891 -8.938 1 98.81 93 PHE A CA 1
ATOM 766 C C . PHE A 1 93 ? -7.648 -30.938 -8.812 1 98.81 93 PHE A C 1
ATOM 768 O O . PHE A 1 93 ? -7.43 -32 -8.211 1 98.81 93 PHE A O 1
ATOM 775 N N . PHE A 1 94 ? -8.773 -30.656 -9.352 1 98.62 94 PHE A N 1
ATOM 776 C CA . PHE A 1 94 ? -9.906 -31.562 -9.281 1 98.62 94 PHE A CA 1
ATOM 777 C C . PHE A 1 94 ? -10.281 -32.062 -10.664 1 98.62 94 PHE A C 1
ATOM 779 O O . PHE A 1 94 ? -10.797 -31.312 -11.492 1 98.62 94 PHE A O 1
ATOM 786 N N . PRO A 1 95 ? -10.125 -33.344 -10.906 1 98.31 95 PRO A N 1
ATOM 787 C CA . PRO A 1 95 ? -10.57 -33.875 -12.195 1 98.31 95 PRO A CA 1
ATOM 788 C C . PRO A 1 95 ? -12.086 -33.75 -12.383 1 98.31 95 PRO A C 1
ATOM 790 O O . PRO A 1 95 ? -12.844 -34 -11.445 1 98.31 95 PRO A O 1
ATOM 793 N N . LYS A 1 96 ? -12.516 -33.312 -13.5 1 97.5 96 LYS A N 1
ATOM 794 C CA . LYS A 1 96 ? -13.93 -33.312 -13.859 1 97.5 96 LYS A CA 1
ATOM 795 C C . LYS A 1 96 ? -14.281 -34.469 -14.789 1 97.5 96 LYS A C 1
ATOM 797 O O . LYS A 1 96 ? -15.297 -35.125 -14.602 1 97.5 96 LYS A O 1
ATOM 802 N N . ASP A 1 97 ? -13.531 -34.688 -15.805 1 94.94 97 ASP A N 1
ATOM 803 C CA . ASP A 1 97 ? -13.516 -35.812 -16.75 1 94.94 97 ASP A CA 1
ATOM 804 C C . ASP A 1 97 ? -12.109 -36.062 -17.281 1 94.94 97 ASP A C 1
ATOM 806 O O . ASP A 1 97 ? -11.148 -35.438 -16.828 1 94.94 97 ASP A O 1
ATOM 810 N N . PRO A 1 98 ? -11.93 -36.969 -18.172 1 94.62 98 PRO A N 1
ATOM 811 C CA . PRO A 1 98 ? -10.578 -37.312 -18.609 1 94.62 98 PRO A CA 1
ATOM 812 C C . PRO A 1 98 ? -9.852 -36.188 -19.297 1 94.62 98 PRO A C 1
ATOM 814 O O . PRO A 1 98 ? -8.625 -36.188 -19.422 1 94.62 98 PRO A O 1
ATOM 817 N N . SER A 1 99 ? -10.531 -35.156 -19.688 1 96.81 99 SER A N 1
ATOM 818 C CA . SER A 1 99 ? -9.875 -34.125 -20.484 1 96.81 99 SER A CA 1
ATOM 819 C C . SER A 1 99 ? -10.07 -32.75 -19.875 1 96.81 99 SER A C 1
ATOM 821 O O . SER A 1 99 ? -9.758 -31.719 -20.5 1 96.81 99 SER A O 1
ATOM 823 N N . SER A 1 100 ? -10.586 -32.688 -18.688 1 98.12 100 SER A N 1
ATOM 824 C CA . SER A 1 100 ? -10.812 -31.391 -18.062 1 98.12 100 SER A CA 1
ATOM 825 C C . SER A 1 100 ? -10.695 -31.453 -16.547 1 98.12 100 SER A C 1
ATOM 827 O O . SER A 1 100 ? -10.797 -32.531 -15.969 1 98.12 100 SER A O 1
ATOM 829 N N . CYS A 1 101 ? -10.453 -30.359 -15.898 1 98.75 101 CYS A N 1
ATOM 830 C CA . CYS A 1 101 ? -10.32 -30.281 -14.445 1 98.75 101 CYS A CA 1
ATOM 831 C C . CYS A 1 101 ? -10.672 -28.875 -13.953 1 98.75 101 CYS A C 1
ATOM 833 O O . CYS A 1 101 ? -10.883 -27.969 -14.75 1 98.75 101 CYS A O 1
ATOM 835 N N . THR A 1 102 ? -10.852 -28.812 -12.703 1 98.75 102 THR A N 1
ATOM 836 C CA . THR A 1 102 ? -10.961 -27.531 -12.008 1 98.75 102 THR A CA 1
ATOM 837 C C . THR A 1 102 ? -9.711 -27.266 -11.18 1 98.75 102 THR A C 1
ATOM 839 O O . THR A 1 102 ? -9.227 -28.141 -10.461 1 98.75 102 THR A O 1
ATOM 842 N N . VAL A 1 103 ? -9.164 -26.078 -11.359 1 98.88 103 VAL A N 1
ATOM 843 C CA . VAL A 1 103 ? -8.023 -25.641 -10.562 1 98.88 103 VAL A CA 1
ATOM 844 C C . VAL A 1 103 ? -8.484 -24.594 -9.547 1 98.88 103 VAL A C 1
ATOM 846 O O . VAL A 1 103 ? -9.141 -23.609 -9.914 1 98.88 103 VAL A O 1
ATOM 849 N N . GLU A 1 104 ? -8.148 -24.828 -8.281 1 98.88 104 GLU A N 1
ATOM 850 C CA . GLU A 1 104 ? -8.492 -23.906 -7.199 1 98.88 104 GLU A CA 1
ATOM 851 C C . GLU A 1 104 ? -7.234 -23.359 -6.531 1 98.88 104 GLU A C 1
ATOM 853 O O . GLU A 1 104 ? -6.406 -24.125 -6.031 1 98.88 104 GLU A O 1
ATOM 858 N N . LEU A 1 105 ? -7.109 -22.062 -6.539 1 98.88 105 LEU A N 1
ATOM 859 C CA . LEU A 1 105 ? -5.961 -21.375 -5.949 1 98.88 105 LEU A CA 1
ATOM 860 C C . LEU A 1 105 ? -6.375 -20.594 -4.707 1 98.88 105 LEU A C 1
ATOM 862 O O . LEU A 1 105 ? -7.301 -19.781 -4.766 1 98.88 105 LEU A O 1
ATOM 866 N N . THR A 1 106 ? -5.711 -20.875 -3.59 1 98.69 106 THR A N 1
ATOM 867 C CA . THR A 1 106 ? -5.926 -20.172 -2.336 1 98.69 106 THR A CA 1
ATOM 868 C C . THR A 1 106 ? -4.637 -19.5 -1.861 1 98.69 106 THR A C 1
ATOM 870 O O . THR A 1 106 ? -3.576 -20.141 -1.852 1 98.69 106 THR A O 1
ATOM 873 N N . VAL A 1 107 ? -4.742 -18.25 -1.519 1 98.56 107 VAL A N 1
ATOM 874 C CA . VAL A 1 107 ? -3.594 -17.5 -1.011 1 98.56 107 VAL A CA 1
ATOM 875 C C . VAL A 1 107 ? -3.961 -16.828 0.306 1 98.56 107 VAL A C 1
ATOM 877 O O . VAL A 1 107 ? -5.023 -16.219 0.42 1 98.56 107 VAL A O 1
ATOM 880 N N . SER A 1 108 ? -3.113 -16.969 1.288 1 97.81 108 SER A N 1
ATOM 881 C CA . SER A 1 108 ? -3.203 -16.266 2.564 1 97.81 108 SER A CA 1
ATOM 882 C C . SER A 1 108 ? -2.064 -15.266 2.729 1 97.81 108 SER A C 1
ATOM 884 O O . SER A 1 108 ? -0.927 -15.539 2.346 1 97.81 108 SER A O 1
ATOM 886 N N . TYR A 1 109 ? -2.346 -14.148 3.27 1 95.81 109 TYR A N 1
ATOM 887 C CA . TYR A 1 109 ? -1.373 -13.07 3.383 1 95.81 109 TYR A CA 1
ATOM 888 C C . TYR A 1 109 ? -1.616 -12.242 4.641 1 95.81 109 TYR A C 1
ATOM 890 O O . TYR A 1 109 ? -2.709 -12.281 5.211 1 95.81 109 TYR A O 1
ATOM 898 N N . GLU A 1 110 ? -0.539 -11.578 5.027 1 91.94 110 GLU A N 1
ATOM 899 C CA . GLU A 1 110 ? -0.618 -10.664 6.164 1 91.94 110 GLU A CA 1
ATOM 900 C C . GLU A 1 110 ? -0.609 -9.211 5.703 1 91.94 110 GLU A C 1
ATOM 902 O O . GLU A 1 110 ? -0.016 -8.883 4.676 1 91.94 110 GLU A O 1
ATOM 907 N N . VAL A 1 111 ? -1.333 -8.461 6.473 1 88.62 111 VAL A N 1
ATOM 908 C CA . VAL A 1 111 ? -1.348 -7.016 6.25 1 88.62 111 VAL A CA 1
ATOM 909 C C . VAL A 1 111 ? -0.757 -6.301 7.461 1 88.62 111 VAL A C 1
ATOM 911 O O . VAL A 1 111 ? -1.154 -6.562 8.602 1 88.62 111 VAL A O 1
ATOM 914 N N . PRO A 1 112 ? 0.244 -5.449 7.211 1 84.5 112 PRO A N 1
ATOM 915 C CA . PRO A 1 112 ? 0.742 -4.672 8.352 1 84.5 112 PRO A CA 1
ATOM 916 C C . PRO A 1 112 ? -0.37 -3.939 9.094 1 84.5 112 PRO A C 1
ATOM 918 O O . PRO A 1 112 ? -1.343 -3.494 8.477 1 84.5 112 PRO A O 1
ATOM 921 N N . GLN A 1 113 ? -0.219 -3.773 10.359 1 83.25 113 GLN A N 1
ATOM 922 C CA . GLN A 1 113 ? -1.245 -3.184 11.211 1 83.25 113 GLN A CA 1
ATOM 923 C C . GLN A 1 113 ? -1.643 -1.797 10.719 1 83.25 113 GLN A C 1
ATOM 925 O O . GLN A 1 113 ? -2.824 -1.445 10.719 1 83.25 113 GLN A O 1
ATOM 930 N N . ILE A 1 114 ? -0.717 -1.04 10.227 1 80.5 114 ILE A N 1
ATOM 931 C CA . ILE A 1 114 ? -0.955 0.336 9.805 1 80.5 114 ILE A CA 1
ATOM 932 C C . ILE A 1 114 ? -1.868 0.351 8.578 1 80.5 114 ILE A C 1
ATOM 934 O O . ILE A 1 114 ? -2.525 1.356 8.297 1 80.5 114 ILE A O 1
ATOM 938 N N . LEU A 1 115 ? -1.938 -0.755 7.848 1 84.62 115 LEU A N 1
ATOM 939 C CA . LEU A 1 115 ? -2.723 -0.818 6.621 1 84.62 115 LEU A CA 1
ATOM 940 C C . LEU A 1 115 ? -4.043 -1.546 6.859 1 84.62 115 LEU A C 1
ATOM 942 O O . LEU A 1 115 ? -4.793 -1.799 5.914 1 84.62 115 LEU A O 1
ATOM 946 N N . THR A 1 116 ? -4.371 -1.855 8.055 1 86.69 116 THR A N 1
ATOM 947 C CA . THR A 1 116 ? -5.594 -2.572 8.398 1 86.69 116 THR A CA 1
ATOM 948 C C . THR A 1 116 ? -6.816 -1.854 7.844 1 86.69 116 THR A C 1
ATOM 950 O O . THR A 1 116 ? -7.727 -2.492 7.305 1 86.69 116 THR A O 1
ATOM 953 N N . PRO A 1 117 ? -6.82 -0.577 7.84 1 85.81 117 PRO A N 1
ATOM 954 C CA . PRO A 1 117 ? -8.023 0.116 7.363 1 85.81 117 PRO A CA 1
ATOM 955 C C . PRO A 1 117 ? -8.258 -0.066 5.867 1 85.81 117 PRO A C 1
ATOM 957 O O . PRO A 1 117 ? -9.375 0.13 5.387 1 85.81 117 PRO A O 1
ATOM 960 N N . VAL A 1 118 ? -7.215 -0.431 5.148 1 87.12 118 VAL A N 1
ATOM 961 C CA . VAL A 1 118 ? -7.398 -0.595 3.711 1 87.12 118 VAL A CA 1
ATOM 962 C C . VAL A 1 118 ? -7.367 -2.078 3.354 1 87.12 118 VAL A C 1
ATOM 964 O O . VAL A 1 118 ? -7.52 -2.445 2.186 1 87.12 118 VAL A O 1
ATOM 967 N N . ALA A 1 119 ? -7.25 -2.947 4.309 1 88.81 119 ALA A N 1
ATOM 968 C CA . ALA A 1 119 ? -7.102 -4.387 4.105 1 88.81 119 ALA A CA 1
ATOM 969 C C . ALA A 1 119 ? -8.32 -4.969 3.398 1 88.81 119 ALA A C 1
ATOM 971 O O . ALA A 1 119 ? -8.195 -5.891 2.586 1 88.81 119 ALA A O 1
ATOM 972 N N . SER A 1 120 ? -9.469 -4.441 3.674 1 88.44 120 SER A N 1
ATOM 973 C CA . SER A 1 120 ? -10.711 -4.973 3.111 1 88.44 120 SER A CA 1
ATOM 974 C C . SER A 1 120 ? -10.75 -4.785 1.598 1 88.44 120 SER A C 1
ATOM 976 O O . SER A 1 120 ? -11.375 -5.578 0.886 1 88.44 120 SER A O 1
ATOM 978 N N . ALA A 1 121 ? -10.148 -3.736 1.107 1 91 121 ALA A N 1
ATOM 979 C CA . ALA A 1 121 ? -10.117 -3.475 -0.329 1 91 121 ALA A CA 1
ATOM 980 C C . ALA A 1 121 ? -9.055 -4.324 -1.021 1 91 121 ALA A C 1
ATOM 982 O O . ALA A 1 121 ? -9.141 -4.574 -2.225 1 91 121 ALA A O 1
ATOM 983 N N . LEU A 1 122 ? -8.07 -4.727 -0.29 1 91.94 122 LEU A N 1
ATOM 984 C CA . LEU A 1 122 ? -6.961 -5.5 -0.843 1 91.94 122 LEU A CA 1
ATOM 985 C C . LEU A 1 122 ? -7.426 -6.891 -1.269 1 91.94 122 LEU A C 1
ATOM 987 O O . LEU A 1 122 ? -6.953 -7.426 -2.273 1 91.94 122 LEU A O 1
ATOM 991 N N . GLN A 1 123 ? -8.328 -7.461 -0.506 1 93.75 123 GLN A N 1
ATOM 992 C CA . GLN A 1 123 ? -8.758 -8.836 -0.755 1 93.75 123 GLN A CA 1
ATOM 993 C C . GLN A 1 123 ? -9.406 -8.969 -2.127 1 93.75 123 GLN A C 1
ATOM 995 O O . GLN A 1 123 ? -9 -9.797 -2.938 1 93.75 123 GLN A O 1
ATOM 1000 N N . PRO A 1 124 ? -10.445 -8.078 -2.414 1 94.19 124 PRO A N 1
ATOM 1001 C CA . PRO A 1 124 ? -11.023 -8.188 -3.756 1 94.19 124 PRO A CA 1
ATOM 1002 C C . PRO A 1 124 ? -10.016 -7.859 -4.859 1 94.19 124 PRO A C 1
ATOM 1004 O O . PRO A 1 124 ? -10.094 -8.422 -5.953 1 94.19 124 PRO A O 1
ATOM 1007 N N . PHE A 1 125 ? -9.148 -7 -4.613 1 94.62 125 P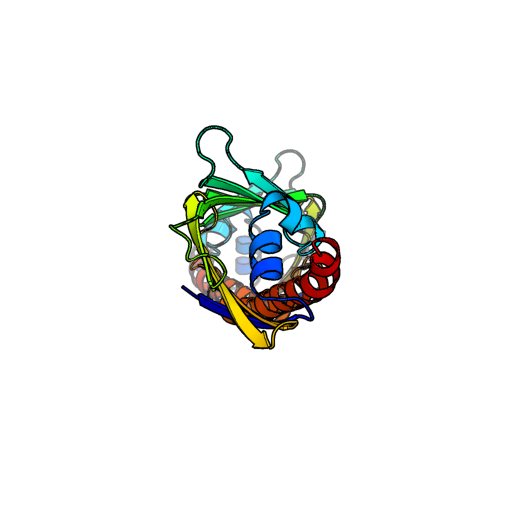HE A N 1
ATOM 1008 C CA . PHE A 1 125 ? -8.117 -6.645 -5.574 1 94.62 125 PHE A CA 1
ATOM 1009 C C . PHE A 1 125 ? -7.219 -7.844 -5.871 1 94.62 125 PHE A C 1
ATOM 1011 O O . PHE A 1 125 ? -7.016 -8.195 -7.035 1 94.62 125 PHE A O 1
ATOM 1018 N N . LEU A 1 126 ? -6.719 -8.508 -4.859 1 94.88 126 LEU A N 1
ATOM 1019 C CA . LEU A 1 126 ? -5.879 -9.688 -5.02 1 94.88 126 LEU A CA 1
ATOM 1020 C C . LEU A 1 126 ? -6.652 -10.812 -5.695 1 94.88 126 LEU A C 1
ATOM 1022 O O . LEU A 1 126 ? -6.117 -11.508 -6.566 1 94.88 126 LEU A O 1
ATOM 1026 N N . GLU A 1 127 ? -7.883 -10.953 -5.293 1 97 127 GLU A N 1
ATOM 1027 C CA . GLU A 1 127 ? -8.727 -11.969 -5.918 1 97 127 GLU A CA 1
ATOM 1028 C C . GLU A 1 127 ? -8.82 -11.75 -7.43 1 97 127 GLU A C 1
ATOM 1030 O O . GLU A 1 127 ? -8.758 -12.711 -8.203 1 97 127 GLU A O 1
ATOM 1035 N N . SER A 1 128 ? -8.984 -10.508 -7.781 1 96.5 128 SER A N 1
ATOM 1036 C CA . SER A 1 128 ? -9.062 -10.188 -9.203 1 96.5 128 SER A CA 1
ATOM 1037 C C . SER A 1 128 ? -7.758 -10.523 -9.922 1 96.5 128 SER A C 1
ATOM 1039 O O . SER A 1 128 ? -7.777 -11.055 -11.031 1 96.5 128 SER A O 1
ATOM 1041 N N . LEU A 1 129 ? -6.656 -10.203 -9.32 1 95.94 129 LEU A N 1
ATOM 1042 C CA . LEU A 1 129 ? -5.348 -10.523 -9.891 1 95.94 129 LEU A CA 1
ATOM 1043 C C . LEU A 1 129 ? -5.184 -12.023 -10.07 1 95.94 129 LEU A C 1
ATOM 1045 O O . LEU A 1 129 ? -4.734 -12.484 -11.125 1 95.94 129 LEU A O 1
ATOM 1049 N N . LEU A 1 130 ? -5.594 -12.797 -9.062 1 98.12 130 LEU A N 1
ATOM 1050 C CA . LEU A 1 130 ? -5.457 -14.25 -9.102 1 98.12 130 LEU A CA 1
ATOM 1051 C C . LEU A 1 130 ? -6.395 -14.852 -10.148 1 98.12 130 LEU A C 1
ATOM 1053 O O . LEU A 1 130 ? -6.02 -15.789 -10.859 1 98.12 130 LEU A O 1
ATOM 1057 N N . GLN A 1 131 ? -7.598 -14.297 -10.258 1 98.31 131 GLN A N 1
ATOM 1058 C CA . GLN A 1 131 ? -8.555 -14.758 -11.258 1 98.31 131 GLN A CA 1
ATOM 1059 C C . GLN A 1 131 ? -8.008 -14.547 -12.672 1 98.31 131 GLN A C 1
ATOM 1061 O O . GLN A 1 131 ? -8.094 -15.445 -13.508 1 98.31 131 GLN A O 1
ATOM 1066 N N . ARG A 1 132 ? -7.488 -13.398 -12.875 1 97.88 132 ARG A N 1
ATOM 1067 C CA . ARG A 1 132 ? -6.902 -13.109 -14.18 1 97.88 132 ARG A CA 1
ATOM 1068 C C . ARG A 1 132 ? -5.723 -14.039 -14.469 1 97.88 132 ARG A C 1
ATOM 1070 O O . ARG A 1 132 ? -5.551 -14.508 -15.594 1 97.88 132 ARG A O 1
ATOM 1077 N N . GLY A 1 133 ? -4.93 -14.25 -13.43 1 98.19 133 GLY A N 1
ATOM 1078 C CA . GLY A 1 133 ? -3.842 -15.203 -13.562 1 98.19 133 GLY A CA 1
ATOM 1079 C C . GLY A 1 133 ? -4.309 -16.594 -13.961 1 98.19 133 GLY A C 1
ATOM 1080 O O . GLY A 1 133 ? -3.777 -17.188 -14.906 1 98.19 133 GLY A O 1
ATOM 1081 N N . LEU A 1 134 ? -5.332 -17.109 -13.367 1 98.44 134 LEU A N 1
ATOM 1082 C CA . LEU A 1 134 ? -5.832 -18.453 -13.68 1 98.44 134 LEU A CA 1
ATOM 1083 C C . LEU A 1 134 ? -6.457 -18.484 -15.07 1 98.44 134 LEU A C 1
ATOM 1085 O O . LEU A 1 134 ? -6.395 -19.516 -15.75 1 98.44 134 LEU A O 1
ATOM 1089 N N . GLU A 1 135 ? -7.035 -17.359 -15.438 1 98.38 135 GLU A N 1
ATOM 1090 C CA . GLU A 1 135 ? -7.559 -17.266 -16.797 1 98.38 135 GLU A CA 1
ATOM 1091 C C . GLU A 1 135 ? -6.445 -17.406 -17.828 1 98.38 135 GLU A C 1
ATOM 1093 O O . GLU A 1 135 ? -6.59 -18.141 -18.812 1 98.38 135 GLU A O 1
ATOM 1098 N N . ARG A 1 136 ? -5.363 -16.781 -17.625 1 98.56 136 ARG A N 1
ATOM 1099 C CA . ARG A 1 136 ? -4.211 -16.891 -18.516 1 98.56 136 ARG A CA 1
ATOM 1100 C C . ARG A 1 136 ? -3.59 -18.281 -18.438 1 98.56 136 ARG A C 1
ATOM 1102 O O . ARG A 1 136 ? -3.121 -18.828 -19.438 1 98.56 136 ARG A O 1
ATOM 1109 N N . PHE A 1 137 ? -3.604 -18.797 -17.234 1 98.69 137 PHE A N 1
ATOM 1110 C CA . PHE A 1 137 ? -3.102 -20.141 -17.047 1 98.69 137 PHE A CA 1
ATOM 1111 C C . PHE A 1 137 ? -3.875 -21.141 -17.906 1 98.69 137 PHE A C 1
ATOM 1113 O O . PHE A 1 137 ? -3.291 -22.062 -18.469 1 98.69 137 PHE A O 1
ATOM 1120 N N . ALA A 1 138 ? -5.133 -20.953 -18.016 1 98.38 138 ALA A N 1
ATOM 1121 C CA . ALA A 1 138 ? -6 -21.859 -18.766 1 98.38 138 ALA A CA 1
ATOM 1122 C C . ALA A 1 138 ? -5.586 -21.906 -20.234 1 98.38 138 ALA A C 1
ATOM 1124 O O . ALA A 1 138 ? -5.758 -22.938 -20.906 1 98.38 138 ALA A O 1
ATOM 1125 N N . THR A 1 139 ? -5.039 -20.875 -20.719 1 98 139 THR A N 1
ATOM 1126 C CA . THR A 1 139 ? -4.539 -20.844 -22.094 1 98 139 THR A CA 1
ATOM 1127 C C . THR A 1 139 ? -3.109 -21.375 -22.172 1 98 139 THR A C 1
ATOM 1129 O O . THR A 1 139 ? -2.781 -22.172 -23.047 1 98 139 THR A O 1
ATOM 1132 N N . PHE A 1 140 ? -2.336 -21 -21.219 1 98.31 140 PHE A N 1
ATOM 1133 C CA . PHE A 1 140 ? -0.92 -21.344 -21.172 1 98.31 140 PHE A CA 1
ATOM 1134 C C . PHE A 1 140 ? -0.736 -22.859 -21.016 1 98.31 140 PHE A C 1
ATOM 1136 O O . PHE A 1 140 ? 0.16 -23.438 -21.625 1 98.31 140 PHE A O 1
ATOM 1143 N N . VAL A 1 141 ? -1.59 -23.5 -20.266 1 98.19 141 VAL A N 1
ATOM 1144 C CA . VAL A 1 141 ? -1.472 -24.906 -19.891 1 98.19 141 VAL A CA 1
ATOM 1145 C C . VAL A 1 141 ? -1.657 -25.781 -21.125 1 98.19 141 VAL A C 1
ATOM 1147 O O . VAL A 1 141 ? -1.161 -26.906 -21.172 1 98.19 141 VAL A O 1
ATOM 1150 N N . LYS A 1 142 ? -2.305 -25.297 -22.172 1 96.56 142 LYS A N 1
ATOM 1151 C CA . LYS A 1 142 ? -2.539 -26.047 -23.391 1 96.56 142 LYS A CA 1
ATOM 1152 C C . LYS A 1 142 ? -1.229 -26.344 -24.125 1 96.56 142 LYS A C 1
ATOM 1154 O O . LYS A 1 142 ? -1.147 -27.266 -24.922 1 96.56 142 LYS A O 1
ATOM 1159 N N . SER A 1 143 ? -0.234 -25.562 -23.766 1 93.19 143 SER A N 1
ATOM 1160 C CA . SER A 1 143 ? 1.072 -25.797 -24.375 1 93.19 143 SER A CA 1
ATOM 1161 C C . SER A 1 143 ? 1.782 -26.984 -23.734 1 93.19 143 SER A C 1
ATOM 1163 O O . SER A 1 143 ? 2.822 -27.422 -24.234 1 93.19 143 SER A O 1
ATOM 1165 N N . TYR A 1 144 ? 1.298 -27.438 -22.688 1 89.06 144 TYR A N 1
ATOM 1166 C CA . TYR A 1 144 ? 1.901 -28.547 -21.953 1 89.06 144 TYR A CA 1
ATOM 1167 C C . TYR A 1 144 ? 1.282 -29.875 -22.359 1 89.06 144 TYR A C 1
ATOM 1169 O O . TYR A 1 144 ? 1.574 -30.922 -21.766 1 89.06 144 TYR A O 1
ATOM 1177 N N . VAL A 1 145 ? 0.418 -29.844 -23.281 1 86.06 145 VAL A N 1
ATOM 1178 C CA . VAL A 1 145 ? -0.191 -31.062 -23.781 1 86.06 145 VAL A CA 1
ATOM 1179 C C . VAL A 1 145 ? 0.725 -31.703 -24.828 1 86.06 145 VAL A C 1
ATOM 1181 O O . VAL A 1 145 ? 1.428 -31 -25.562 1 86.06 145 VAL A O 1
ATOM 1184 N N . MET B 1 1 ? -5.742 12.164 -9.016 1 87.62 1 MET B N 1
ATOM 1185 C CA . MET B 1 1 ? -5.441 12.898 -7.789 1 87.62 1 MET B CA 1
ATOM 1186 C C . MET B 1 1 ? -6.621 12.852 -6.82 1 87.62 1 MET B C 1
ATOM 1188 O O . MET B 1 1 ? -7.766 13.062 -7.227 1 87.62 1 MET B O 1
ATOM 1192 N N . PHE B 1 2 ? -6.383 12.484 -5.555 1 93.5 2 PHE B N 1
ATOM 1193 C CA . PHE B 1 2 ? -7.383 12.43 -4.496 1 93.5 2 PHE B CA 1
ATOM 1194 C C . PHE B 1 2 ? -7.152 13.547 -3.479 1 93.5 2 PHE B C 1
ATOM 1196 O O . PHE B 1 2 ? -6.078 14.148 -3.445 1 93.5 2 PHE B O 1
ATOM 1203 N N . GLN B 1 3 ? -8.234 13.867 -2.789 1 96 3 GLN B N 1
ATOM 1204 C CA . GLN B 1 3 ? -8.109 14.953 -1.823 1 96 3 GLN B CA 1
ATOM 1205 C C . GLN B 1 3 ? -8.922 14.664 -0.563 1 96 3 GLN B C 1
ATOM 1207 O O . GLN B 1 3 ? -10 14.078 -0.633 1 96 3 GLN B O 1
ATOM 1212 N N . CYS B 1 4 ? -8.438 15.086 0.537 1 96.5 4 CYS B N 1
ATOM 1213 C CA . CYS B 1 4 ? -9.188 15.055 1.782 1 96.5 4 CYS B CA 1
ATOM 1214 C C . CYS B 1 4 ? -8.961 16.312 2.596 1 96.5 4 CYS B C 1
ATOM 1216 O O . CYS B 1 4 ? -7.938 16.984 2.438 1 96.5 4 CYS B O 1
ATOM 1218 N N . SER B 1 5 ? -9.898 16.641 3.406 1 98.12 5 SER B N 1
ATOM 1219 C CA . SER B 1 5 ? -9.867 17.844 4.227 1 98.12 5 SER B CA 1
ATOM 1220 C C . SER B 1 5 ? -10.406 17.578 5.625 1 98.12 5 SER B C 1
ATOM 1222 O O . SER B 1 5 ? -11.391 16.859 5.789 1 98.12 5 SER B O 1
ATOM 1224 N N . VAL B 1 6 ? -9.742 18.125 6.559 1 98.69 6 VAL B N 1
ATOM 1225 C CA . VAL B 1 6 ? -10.188 18.047 7.945 1 98.69 6 VAL B CA 1
ATOM 1226 C C . VAL B 1 6 ? -10.125 19.438 8.594 1 98.69 6 VAL B C 1
ATOM 1228 O O . VAL B 1 6 ? -9.406 20.312 8.109 1 98.69 6 VAL B O 1
ATOM 1231 N N . LYS B 1 7 ? -10.875 19.625 9.633 1 98.62 7 LYS B N 1
ATOM 1232 C CA . LYS B 1 7 ? -10.844 20.906 10.359 1 98.62 7 LYS B CA 1
ATOM 1233 C C . LYS B 1 7 ? -11.039 20.688 11.852 1 98.62 7 LYS B C 1
ATOM 1235 O O . LYS B 1 7 ? -11.617 19.688 12.273 1 98.62 7 LYS B O 1
ATOM 1240 N N . ARG B 1 8 ? -10.547 21.609 12.562 1 98.62 8 ARG B N 1
ATOM 1241 C CA . ARG B 1 8 ? -10.672 21.562 14.016 1 98.62 8 ARG B CA 1
ATOM 1242 C C . ARG B 1 8 ? -10.617 22.969 14.617 1 98.62 8 ARG B C 1
ATOM 1244 O O . ARG B 1 8 ? -9.883 23.828 14.125 1 98.62 8 ARG B O 1
ATOM 1251 N N . GLU B 1 9 ? -11.391 23.141 15.672 1 98.25 9 GLU B N 1
ATOM 1252 C CA . GLU B 1 9 ? -11.312 24.375 16.438 1 98.25 9 GLU B CA 1
ATOM 1253 C C . GLU B 1 9 ? -10.148 24.344 17.422 1 98.25 9 GLU B C 1
ATOM 1255 O O . GLU B 1 9 ? -9.883 23.297 18.047 1 98.25 9 GLU B O 1
ATOM 1260 N N . MET B 1 10 ? -9.531 25.469 17.453 1 97.69 10 MET B N 1
ATOM 1261 C CA . MET B 1 10 ? -8.422 25.672 18.391 1 97.69 10 MET B CA 1
ATOM 1262 C C . MET B 1 10 ? -8.758 26.766 19.391 1 97.69 10 MET B C 1
ATOM 1264 O O . MET B 1 10 ? -9.383 27.766 19.047 1 97.69 10 MET B O 1
ATOM 1268 N N . ASP B 1 11 ? -8.242 26.625 20.625 1 98 11 ASP B N 1
ATOM 1269 C CA . ASP B 1 11 ? -8.43 27.641 21.656 1 98 11 ASP B CA 1
ATOM 1270 C C . ASP B 1 11 ? -7.242 28.594 21.703 1 98 11 ASP B C 1
ATOM 1272 O O . ASP B 1 11 ? -6.676 28.844 22.766 1 98 11 ASP B O 1
ATOM 1276 N N . VAL B 1 12 ? -6.801 29.062 20.609 1 98.38 12 VAL B N 1
ATOM 1277 C CA . VAL B 1 12 ? -5.777 30.094 20.438 1 98.38 12 VAL B CA 1
ATOM 1278 C C . VAL B 1 12 ? -6.129 30.984 19.25 1 98.38 12 VAL B C 1
ATOM 1280 O O . VAL B 1 12 ? -6.883 30.578 18.359 1 98.38 12 VAL B O 1
ATOM 1283 N N . PRO B 1 13 ? -5.578 32.219 19.266 1 98 13 PRO B N 1
ATOM 1284 C CA . PRO B 1 13 ? -5.785 33.094 18.094 1 98 13 PRO B CA 1
ATOM 1285 C C . PRO B 1 13 ? -5.191 32.5 16.812 1 98 13 PRO B C 1
ATOM 1287 O O . PRO B 1 13 ? -4.23 31.719 16.875 1 98 13 PRO B O 1
ATOM 1290 N N . ALA B 1 14 ? -5.703 32.875 15.656 1 98.12 14 ALA B N 1
ATOM 1291 C CA . ALA B 1 14 ? -5.234 32.406 14.359 1 98.12 14 ALA B CA 1
ATOM 1292 C C . ALA B 1 14 ? -3.744 32.656 14.18 1 98.12 14 ALA B C 1
ATOM 1294 O O . ALA B 1 14 ? -3.027 31.859 13.578 1 98.12 14 ALA B O 1
ATOM 1295 N N . SER B 1 15 ? -3.264 33.75 14.727 1 97.94 15 SER B N 1
ATOM 1296 C CA . SER B 1 15 ? -1.859 34.125 14.586 1 97.94 15 SER B CA 1
ATOM 1297 C C . SER B 1 15 ? -0.95 33.125 15.305 1 97.94 15 SER B C 1
ATOM 1299 O O . SER B 1 15 ? 0.13 32.812 14.812 1 97.94 15 SER B O 1
ATOM 1301 N N . VAL B 1 16 ? -1.425 32.656 16.406 1 98.38 16 VAL B N 1
ATOM 1302 C CA . VAL B 1 16 ? -0.647 31.688 17.188 1 98.38 16 VAL B CA 1
ATOM 1303 C C . VAL B 1 16 ? -0.629 30.344 16.469 1 98.38 16 VAL B C 1
ATOM 1305 O O . VAL B 1 16 ? 0.421 29.703 16.359 1 98.38 16 VAL B O 1
ATOM 1308 N N . ALA B 1 17 ? -1.786 29.938 15.945 1 98.62 17 ALA B N 1
ATOM 1309 C CA . ALA B 1 17 ? -1.872 28.688 15.195 1 98.62 17 ALA B CA 1
ATOM 1310 C C . ALA B 1 17 ? -0.989 28.734 13.945 1 98.62 17 ALA B C 1
ATOM 1312 O O . ALA B 1 17 ? -0.276 27.766 13.648 1 98.62 17 ALA B O 1
ATOM 1313 N N . TYR B 1 18 ? -1.04 29.844 13.281 1 98.56 18 TYR B N 1
ATOM 1314 C CA . TYR B 1 18 ? -0.226 30.062 12.086 1 98.56 18 TYR B CA 1
ATOM 1315 C C . TYR B 1 18 ? 1.259 29.938 12.414 1 98.56 18 TYR B C 1
ATOM 13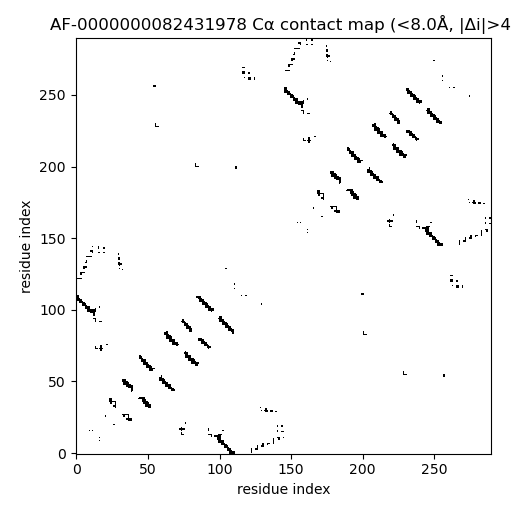17 O O . TYR B 1 18 ? 2.002 29.25 11.711 1 98.56 18 TYR B O 1
ATOM 1325 N N . LYS B 1 19 ? 1.678 30.625 13.445 1 98.06 19 LYS B N 1
ATOM 1326 C CA . LYS B 1 19 ? 3.076 30.625 13.867 1 98.06 19 LYS B CA 1
ATOM 1327 C C . LYS B 1 19 ? 3.533 29.203 14.227 1 98.06 19 LYS B C 1
ATOM 1329 O O . LYS B 1 19 ? 4.602 28.766 13.797 1 98.06 19 LYS B O 1
ATOM 1334 N N . CYS B 1 20 ? 2.742 28.562 14.977 1 98.31 20 CYS B N 1
ATOM 1335 C CA . CYS B 1 20 ? 3.078 27.219 15.406 1 98.31 20 CYS B CA 1
ATOM 1336 C C . CYS B 1 20 ? 3.197 26.281 14.203 1 98.31 20 CYS B C 1
ATOM 1338 O O . CYS B 1 20 ? 4.176 25.547 14.086 1 98.31 20 CYS B O 1
ATOM 1340 N N . TYR B 1 21 ? 2.219 26.344 13.258 1 98.44 21 TYR B N 1
ATOM 1341 C CA . TYR B 1 21 ? 2.221 25.453 12.094 1 98.44 21 TYR B CA 1
ATOM 1342 C C . TYR B 1 21 ? 3.4 25.766 11.18 1 98.44 21 TYR B C 1
ATOM 1344 O O . TYR B 1 21 ? 3.889 24.875 10.477 1 98.44 21 TYR B O 1
ATOM 1352 N N . SER B 1 22 ? 3.865 26.938 11.219 1 97.44 22 SER B N 1
ATOM 1353 C CA . SER B 1 22 ? 4.969 27.375 10.367 1 97.44 22 SER B CA 1
ATOM 1354 C C . SER B 1 22 ? 6.285 26.75 10.805 1 97.44 22 SER B C 1
ATOM 1356 O O . SER B 1 22 ? 7.254 26.734 10.047 1 97.44 22 SER B O 1
ATOM 1358 N N . ASP B 1 23 ? 6.27 26.297 12.039 1 97.31 23 ASP B N 1
ATOM 1359 C CA . ASP B 1 23 ? 7.422 25.531 12.508 1 97.31 23 ASP B CA 1
ATOM 1360 C C . ASP B 1 23 ? 7.387 24.094 11.992 1 97.31 23 ASP B C 1
ATOM 1362 O O . ASP B 1 23 ? 7.09 23.172 12.742 1 97.31 23 ASP B O 1
ATOM 1366 N N . ARG B 1 24 ? 7.777 23.922 10.805 1 98.19 24 ARG B N 1
ATOM 1367 C CA . ARG B 1 24 ? 7.609 22.672 10.078 1 98.19 24 ARG B CA 1
ATOM 1368 C C . ARG B 1 24 ? 8.367 21.531 10.75 1 98.19 24 ARG B C 1
ATOM 1370 O O . ARG B 1 24 ? 7.906 20.391 10.766 1 98.19 24 ARG B O 1
ATOM 1377 N N . GLU B 1 25 ? 9.477 21.781 11.344 1 98.38 25 GLU B N 1
ATOM 1378 C CA . GLU B 1 25 ? 10.297 20.734 11.945 1 98.38 25 GLU B CA 1
ATOM 1379 C C . GLU B 1 25 ? 9.664 20.203 13.219 1 98.38 25 GLU B C 1
ATOM 1381 O O . GLU B 1 25 ? 10.047 19.141 13.711 1 98.38 25 GLU B O 1
ATOM 1386 N N . ALA B 1 26 ? 8.695 20.891 13.773 1 98.12 26 ALA B N 1
ATOM 1387 C CA . ALA B 1 26 ? 7.996 20.453 14.977 1 98.12 26 ALA B CA 1
ATOM 1388 C C . ALA B 1 26 ? 6.777 19.609 14.625 1 98.12 26 ALA B C 1
ATOM 1390 O O . ALA B 1 26 ? 6.16 19 15.5 1 98.12 26 ALA B O 1
ATOM 1391 N N . ILE B 1 27 ? 6.453 19.516 13.359 1 98.56 27 ILE B N 1
ATOM 1392 C CA . ILE B 1 27 ? 5.211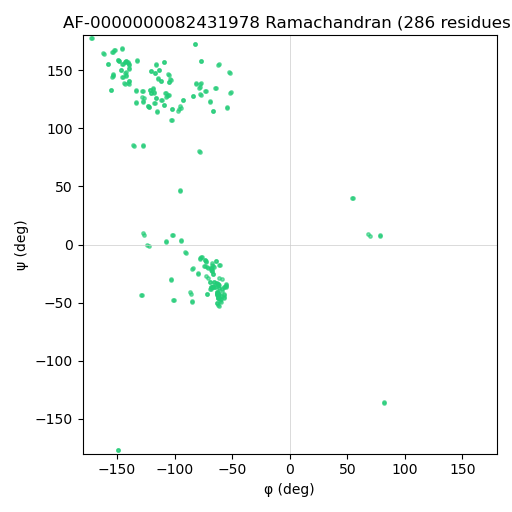 18.891 12.922 1 98.56 27 ILE B CA 1
ATOM 1393 C C . ILE B 1 27 ? 5.188 17.422 13.352 1 98.56 27 ILE B C 1
ATOM 1395 O O . ILE B 1 27 ? 4.16 16.922 13.828 1 98.56 27 ILE B O 1
ATOM 1399 N N . PRO B 1 28 ? 6.336 16.656 13.32 1 98.38 28 PRO B N 1
ATOM 1400 C CA . PRO B 1 28 ? 6.32 15.266 13.758 1 98.38 28 PRO B CA 1
ATOM 1401 C C . PRO B 1 28 ? 5.914 15.109 15.219 1 98.38 28 PRO B C 1
ATOM 1403 O O . PRO B 1 28 ? 5.508 14.023 15.641 1 98.38 28 PRO B O 1
ATOM 1406 N N . ARG B 1 29 ? 5.973 16.156 15.992 1 98.06 29 ARG B N 1
ATOM 1407 C CA . ARG B 1 29 ? 5.609 16.109 17.406 1 98.06 29 ARG B CA 1
ATOM 1408 C C . ARG B 1 29 ? 4.102 15.953 17.578 1 98.06 29 ARG B C 1
ATOM 1410 O O . ARG B 1 29 ? 3.641 15.391 18.578 1 98.06 29 ARG B O 1
ATOM 1417 N N . TRP B 1 30 ? 3.355 16.438 16.641 1 98.12 30 TRP B N 1
ATOM 1418 C CA . TRP B 1 30 ? 1.906 16.359 16.781 1 98.12 30 TRP B CA 1
ATOM 1419 C C . TRP B 1 30 ? 1.284 15.617 15.602 1 98.12 30 TRP B C 1
ATOM 1421 O O . TRP B 1 30 ? 0.074 15.383 15.578 1 98.12 30 TRP B O 1
ATOM 1431 N N . MET B 1 31 ? 1.994 15.18 14.656 1 97.75 31 MET B N 1
ATOM 1432 C CA . MET B 1 31 ? 1.574 14.305 13.57 1 97.75 31 MET B CA 1
ATOM 1433 C C . MET B 1 31 ? 2.496 13.094 13.461 1 97.75 31 MET B C 1
ATOM 1435 O O . MET B 1 31 ? 3.324 13.016 12.555 1 97.75 31 MET B O 1
ATOM 1439 N N . PRO B 1 32 ? 2.256 12.18 14.148 1 95 32 PRO B N 1
ATOM 1440 C CA . PRO B 1 32 ? 3.27 11.148 14.414 1 95 32 PRO B CA 1
ATOM 1441 C C . PRO B 1 32 ? 3.506 10.234 13.211 1 95 32 PRO B C 1
ATOM 1443 O O . PRO B 1 32 ? 4.5 9.5 13.18 1 95 32 PRO B O 1
ATOM 1446 N N . PHE B 1 33 ? 2.617 10.18 12.273 1 92.94 33 PHE B N 1
ATOM 1447 C CA . PHE B 1 33 ? 2.9 9.312 11.133 1 92.94 33 PHE B CA 1
ATOM 1448 C C . PHE B 1 33 ? 3.975 9.922 10.242 1 92.94 33 PHE B C 1
ATOM 1450 O O . PHE B 1 33 ? 4.516 9.25 9.367 1 92.94 33 PHE B O 1
ATOM 1457 N N . ILE B 1 34 ? 4.301 11.203 10.43 1 97.25 34 ILE B N 1
ATOM 1458 C CA . ILE B 1 34 ? 5.473 11.828 9.812 1 97.25 34 ILE B CA 1
ATOM 1459 C C . ILE B 1 34 ? 6.707 11.547 10.664 1 97.25 34 ILE B C 1
ATOM 1461 O O . ILE B 1 34 ? 6.723 11.836 11.867 1 97.25 34 ILE B O 1
ATOM 1465 N N . SER B 1 35 ? 7.77 11.023 10.062 1 96.88 35 SER B N 1
ATOM 1466 C CA . SER B 1 35 ? 8.961 10.641 10.812 1 96.88 35 SER B CA 1
ATOM 1467 C C . SER B 1 35 ? 9.891 11.828 11.023 1 96.88 35 SER B C 1
ATOM 1469 O O . SER B 1 35 ? 10.367 12.062 12.133 1 96.88 35 SER B O 1
ATOM 1471 N N . THR B 1 36 ? 10.141 12.539 9.906 1 98.12 36 THR B N 1
ATOM 1472 C CA . THR B 1 36 ? 11.055 13.672 10.008 1 98.12 36 THR B CA 1
ATOM 1473 C C . THR B 1 36 ? 10.648 14.781 9.047 1 98.12 36 THR B C 1
ATOM 1475 O O . THR B 1 36 ? 10.055 14.523 8 1 98.12 36 THR B O 1
ATOM 1478 N N . VAL B 1 37 ? 10.945 16.031 9.422 1 98.56 37 VAL B N 1
ATOM 1479 C CA . VAL B 1 37 ? 10.906 17.219 8.578 1 98.56 37 VAL B CA 1
ATOM 1480 C C . VAL B 1 37 ? 12.18 18.031 8.773 1 98.56 37 VAL B C 1
ATOM 1482 O O . VAL B 1 37 ? 12.523 18.406 9.898 1 98.56 37 VAL B O 1
ATOM 1485 N N . LYS B 1 38 ? 12.859 18.234 7.707 1 98.69 38 LYS B N 1
ATOM 1486 C CA . LYS B 1 38 ? 14.086 19.031 7.77 1 98.69 38 LYS B CA 1
ATOM 1487 C C . LYS B 1 38 ? 14.062 20.156 6.738 1 98.69 38 LYS B C 1
ATOM 1489 O O . LYS B 1 38 ? 13.961 19.906 5.535 1 98.69 38 LYS B O 1
ATOM 1494 N N . ILE B 1 39 ? 14.211 21.344 7.223 1 98.38 39 ILE B N 1
ATOM 1495 C CA . ILE B 1 39 ? 14.281 22.516 6.344 1 98.38 39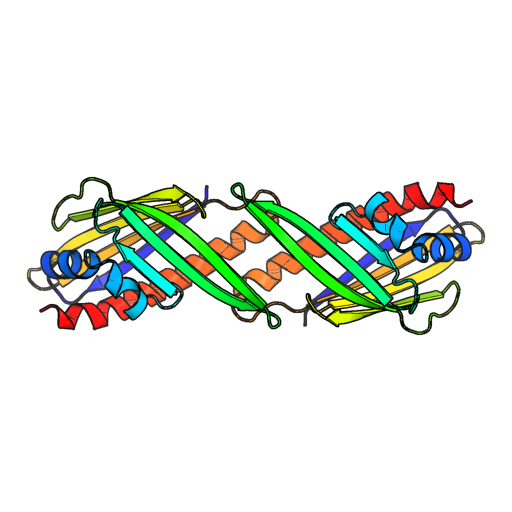 ILE B CA 1
ATOM 1496 C C . ILE B 1 39 ? 15.672 22.625 5.738 1 98.38 39 ILE B C 1
ATOM 1498 O O . ILE B 1 39 ? 16.672 22.422 6.434 1 98.38 39 ILE B O 1
ATOM 1502 N N . LEU B 1 40 ? 15.648 22.875 4.434 1 97.19 40 LEU B N 1
ATOM 1503 C CA . LEU B 1 40 ? 16.953 23.047 3.799 1 97.19 40 LEU B CA 1
ATOM 1504 C C . LEU B 1 40 ? 17.578 24.375 4.199 1 97.19 40 LEU B C 1
ATOM 1506 O O . LEU B 1 40 ? 16.938 25.422 4.117 1 97.19 40 LEU B O 1
ATOM 1510 N N . GLU B 1 41 ? 18.797 24.391 4.586 1 95.44 41 GLU B N 1
ATOM 1511 C CA . GLU B 1 41 ? 19.484 25.562 5.113 1 95.44 41 GLU B CA 1
ATOM 1512 C C . GLU B 1 41 ? 19.578 26.656 4.055 1 95.44 41 GLU B C 1
ATOM 1514 O O . GLU B 1 41 ? 19.344 27.828 4.34 1 95.44 41 GLU B O 1
ATOM 1519 N N . ASP B 1 42 ? 19.891 26.344 2.832 1 95.12 42 ASP B N 1
ATOM 1520 C CA . ASP B 1 42 ? 20.125 27.312 1.767 1 95.12 42 ASP B CA 1
ATOM 1521 C C . ASP B 1 42 ? 18.828 27.75 1.111 1 95.12 42 ASP B C 1
ATOM 1523 O O . ASP B 1 42 ? 18.766 28.781 0.441 1 95.12 42 ASP B O 1
ATOM 1527 N N . LYS B 1 43 ? 17.844 26.953 1.28 1 96.5 43 LYS B N 1
ATOM 1528 C CA . LYS B 1 43 ? 16.531 27.234 0.687 1 96.5 43 LYS B CA 1
ATOM 1529 C C . LYS B 1 43 ? 15.406 26.969 1.688 1 96.5 43 LYS B C 1
ATOM 1531 O O . LYS B 1 43 ? 14.719 25.953 1.606 1 96.5 43 LYS B O 1
ATOM 1536 N N . PRO B 1 44 ? 15.117 27.938 2.496 1 96.06 44 PRO B N 1
ATOM 1537 C CA . PRO B 1 44 ? 14.219 27.719 3.631 1 96.06 44 PRO B CA 1
ATOM 1538 C C . PRO B 1 44 ? 12.781 27.438 3.199 1 96.06 44 PRO B C 1
ATOM 1540 O O . PRO B 1 44 ? 11.953 27 4.012 1 96.06 44 PRO B O 1
ATOM 1543 N N . ASP B 1 45 ? 12.422 27.719 2.014 1 97.56 45 ASP B N 1
ATOM 1544 C CA . ASP B 1 45 ? 11.086 27.391 1.518 1 97.56 45 ASP B CA 1
ATOM 1545 C C . ASP B 1 45 ? 10.977 25.906 1.172 1 97.56 45 ASP B C 1
ATOM 1547 O O . ASP B 1 45 ? 9.883 25.406 0.931 1 97.56 45 ASP B O 1
ATOM 1551 N N . LEU B 1 46 ? 12.125 25.234 1.165 1 98.25 46 LEU B N 1
ATOM 1552 C CA . LEU B 1 46 ? 12.156 23.797 0.894 1 98.25 46 LEU B CA 1
ATOM 1553 C C . LEU B 1 46 ? 12.359 23 2.18 1 98.25 46 LEU B C 1
ATOM 1555 O O . LEU B 1 46 ? 13.117 23.422 3.059 1 98.25 46 LEU B O 1
ATOM 1559 N N . SER B 1 47 ? 11.656 21.812 2.248 1 98.62 47 SER B N 1
ATOM 1560 C CA . SER B 1 47 ? 11.82 20.922 3.385 1 98.62 47 SER B CA 1
ATOM 1561 C C . SER B 1 47 ? 11.75 19.453 2.949 1 98.62 47 SER B C 1
ATOM 1563 O O . SER B 1 47 ? 10.969 19.109 2.062 1 98.62 47 SER B O 1
ATOM 1565 N N . ARG B 1 48 ? 12.617 18.656 3.52 1 98.25 48 ARG B N 1
ATOM 1566 C CA . ARG B 1 48 ? 12.633 17.219 3.291 1 98.25 48 ARG B CA 1
ATOM 1567 C C . ARG B 1 48 ? 11.805 16.484 4.344 1 98.25 48 ARG B C 1
ATOM 1569 O O . ARG B 1 48 ? 12.008 16.688 5.543 1 98.25 48 ARG B O 1
ATOM 1576 N N . TRP B 1 49 ? 10.844 15.703 3.859 1 98.19 49 TRP B N 1
ATOM 1577 C CA . TRP B 1 49 ? 9.93 14.953 4.723 1 98.19 49 TRP B CA 1
ATOM 1578 C C . TRP B 1 49 ? 10.156 13.453 4.574 1 98.19 49 TRP B C 1
ATOM 1580 O O . TRP B 1 49 ? 10.539 12.984 3.502 1 98.19 49 TRP B O 1
ATOM 1590 N N . SER B 1 50 ? 9.906 12.703 5.641 1 96.44 50 SER B N 1
ATOM 1591 C CA . SER B 1 50 ? 9.953 11.242 5.535 1 96.44 50 SER B CA 1
ATOM 1592 C C . SER B 1 50 ? 8.859 10.594 6.379 1 96.44 50 SER B C 1
ATOM 1594 O O . SER B 1 50 ? 8.414 11.164 7.379 1 96.44 50 SER B O 1
ATOM 1596 N N . LEU B 1 51 ? 8.375 9.5 5.949 1 93.56 51 LEU B N 1
ATOM 1597 C CA . LEU B 1 51 ? 7.5 8.555 6.629 1 93.56 51 LEU B CA 1
ATOM 1598 C C . LEU B 1 51 ? 8.133 7.168 6.688 1 93.56 51 LEU B C 1
ATOM 1600 O O . LEU B 1 51 ? 8.477 6.594 5.648 1 93.56 51 LEU B O 1
ATOM 1604 N N . LYS B 1 52 ? 8.375 6.672 7.867 1 90.5 52 LYS B N 1
ATOM 1605 C CA . LYS B 1 52 ? 8.992 5.359 8.039 1 90.5 52 LYS B CA 1
ATOM 1606 C C . LYS B 1 52 ? 8.062 4.41 8.789 1 90.5 52 LYS B C 1
ATOM 1608 O O . LYS B 1 52 ? 7.445 4.797 9.789 1 90.5 52 LYS B O 1
ATOM 1613 N N . TYR B 1 53 ? 8.016 3.238 8.203 1 85.19 53 TYR B N 1
ATOM 1614 C CA . TYR B 1 53 ? 7.219 2.189 8.828 1 85.19 53 TYR B CA 1
ATOM 1615 C C . TYR B 1 53 ? 7.926 0.843 8.742 1 85.19 53 TYR B C 1
ATOM 1617 O O . TYR B 1 53 ? 8.617 0.561 7.762 1 85.19 53 TYR B O 1
ATOM 1625 N N . LYS B 1 54 ? 7.812 0.115 9.812 1 84.31 54 LYS B N 1
ATOM 1626 C CA . LYS B 1 54 ? 8.344 -1.246 9.797 1 84.31 54 LYS B CA 1
ATOM 1627 C C . LYS B 1 54 ? 7.242 -2.258 9.484 1 84.31 54 LYS B C 1
ATOM 1629 O O . LYS B 1 54 ? 6.219 -2.303 10.172 1 84.31 54 LYS B O 1
ATOM 1634 N N . ALA B 1 55 ? 7.445 -2.926 8.344 1 78.94 55 ALA B N 1
ATOM 1635 C CA . ALA B 1 55 ? 6.504 -3.975 7.965 1 78.94 55 ALA B CA 1
ATOM 1636 C C . ALA B 1 55 ? 7.234 -5.273 7.637 1 78.94 55 ALA B C 1
ATOM 1638 O O . ALA B 1 55 ? 8.188 -5.277 6.852 1 78.94 55 ALA B O 1
ATOM 1639 N N . PHE B 1 56 ? 6.809 -6.359 8.297 1 78.75 56 PHE B N 1
ATOM 1640 C CA . PHE B 1 56 ? 7.336 -7.699 8.07 1 78.75 56 PHE B CA 1
ATOM 1641 C C . PHE B 1 56 ? 8.852 -7.719 8.211 1 78.75 56 PHE B C 1
ATOM 1643 O O . PHE B 1 56 ? 9.555 -8.281 7.371 1 78.75 56 PHE B O 1
ATOM 1650 N N . GLY B 1 57 ? 9.32 -7.008 9.172 1 74.94 57 GLY B N 1
ATOM 1651 C CA . GLY B 1 57 ? 10.734 -6.984 9.5 1 74.94 57 GLY B CA 1
ATOM 1652 C C . GLY B 1 57 ? 11.547 -6.109 8.57 1 74.94 57 GLY B C 1
ATOM 1653 O O . GLY B 1 57 ? 12.781 -6.152 8.586 1 74.94 57 GLY B O 1
ATOM 1654 N N . ARG B 1 58 ? 10.906 -5.41 7.758 1 77.94 58 ARG B N 1
ATOM 1655 C CA . ARG B 1 58 ? 11.586 -4.523 6.816 1 77.94 58 ARG B CA 1
ATOM 1656 C C . ARG B 1 58 ? 11.234 -3.062 7.09 1 77.94 58 ARG B C 1
ATOM 1658 O O . ARG B 1 58 ? 10.156 -2.766 7.613 1 77.94 58 ARG B O 1
ATOM 1665 N N . ASP B 1 59 ? 12.109 -2.223 6.688 1 80.75 59 ASP B N 1
ATOM 1666 C CA . ASP B 1 59 ? 11.891 -0.784 6.805 1 80.75 59 ASP B CA 1
ATOM 1667 C C . ASP B 1 59 ? 11.32 -0.205 5.516 1 80.75 59 ASP B C 1
ATOM 1669 O O . ASP B 1 59 ? 11.914 -0.363 4.441 1 80.75 59 ASP B O 1
ATOM 1673 N N . ILE B 1 60 ? 10.156 0.357 5.609 1 79.19 60 ILE B N 1
ATOM 1674 C CA . ILE B 1 60 ? 9.547 1.052 4.48 1 79.19 60 ILE B CA 1
ATOM 1675 C C . ILE B 1 60 ? 9.617 2.561 4.703 1 79.19 60 ILE B C 1
ATOM 1677 O O . ILE B 1 60 ? 9.234 3.057 5.766 1 79.19 60 ILE B O 1
ATOM 1681 N N . GLU B 1 61 ? 10.117 3.16 3.678 1 86.5 61 GLU B N 1
ATOM 1682 C CA . GLU B 1 61 ? 10.289 4.602 3.828 1 86.5 61 GLU B CA 1
ATOM 1683 C C . GLU B 1 61 ? 9.781 5.352 2.6 1 86.5 61 GLU B C 1
ATOM 1685 O O . GLU B 1 61 ? 10.016 4.926 1.466 1 86.5 61 GLU B O 1
ATOM 1690 N N . PHE B 1 62 ? 9.016 6.367 2.85 1 88.31 62 PHE B N 1
ATOM 1691 C CA . PHE B 1 62 ? 8.648 7.34 1.829 1 88.31 62 PHE B CA 1
ATOM 1692 C C . PHE B 1 62 ? 9.234 8.711 2.148 1 88.31 62 PHE B C 1
ATOM 1694 O O . PHE B 1 62 ? 9.297 9.109 3.314 1 88.31 62 PHE B O 1
ATOM 1701 N N . SER B 1 63 ? 9.609 9.328 1.112 1 93.25 63 SER B N 1
ATOM 1702 C CA . SER B 1 63 ? 10.188 10.656 1.291 1 93.25 63 SER B CA 1
ATOM 1703 C C . SER B 1 63 ? 9.758 11.602 0.169 1 93.25 63 SER B C 1
ATOM 1705 O O . SER B 1 63 ? 9.375 11.148 -0.913 1 93.25 63 SER B O 1
ATOM 1707 N N . TRP B 1 64 ? 9.82 12.922 0.444 1 96.31 64 TRP B N 1
ATOM 1708 C CA . TRP B 1 64 ? 9.531 13.93 -0.572 1 96.31 64 TRP B CA 1
ATOM 1709 C C . TRP B 1 64 ? 10.164 15.266 -0.212 1 96.31 64 TRP B C 1
ATOM 1711 O O . TRP B 1 64 ? 10.523 15.5 0.945 1 96.31 64 TRP B O 1
ATOM 1721 N N . LEU B 1 65 ? 10.398 16.016 -1.136 1 97.88 65 LEU B N 1
ATOM 1722 C CA . LEU B 1 65 ? 10.828 17.406 -1.002 1 97.88 65 LEU B CA 1
ATOM 1723 C C . LEU B 1 65 ? 9.664 18.359 -1.254 1 97.88 65 LEU B C 1
ATOM 1725 O O . LEU B 1 65 ? 9.125 18.406 -2.361 1 97.88 65 LEU B O 1
ATOM 1729 N N . ALA B 1 66 ? 9.32 19.078 -0.283 1 98.44 66 ALA B N 1
ATOM 1730 C CA . ALA B 1 66 ? 8.18 19.984 -0.392 1 98.44 66 ALA B CA 1
ATOM 1731 C C . ALA B 1 66 ? 8.633 21.438 -0.541 1 98.44 66 ALA B C 1
ATOM 1733 O O . ALA B 1 66 ? 9.586 21.859 0.113 1 98.44 66 ALA B O 1
ATOM 1734 N N . LYS B 1 67 ? 7.988 22.156 -1.347 1 98.75 67 LYS B N 1
ATOM 1735 C CA . LYS B 1 67 ? 8.18 23.594 -1.479 1 98.75 67 LYS B CA 1
ATOM 1736 C C . LYS B 1 67 ? 6.977 24.359 -0.925 1 98.75 67 LYS B C 1
ATOM 1738 O O . LYS B 1 67 ? 5.844 24.141 -1.353 1 98.75 67 LYS B O 1
ATOM 1743 N N . ASN B 1 68 ? 7.25 25.141 0.022 1 98.62 68 ASN B N 1
ATOM 1744 C CA . ASN B 1 68 ? 6.227 26.062 0.493 1 98.62 68 ASN B CA 1
ATOM 1745 C C . ASN B 1 68 ? 6.078 27.266 -0.445 1 98.62 68 ASN B C 1
ATOM 1747 O O . ASN B 1 68 ? 7.062 27.938 -0.764 1 98.62 68 ASN B O 1
ATOM 1751 N N . MET B 1 69 ? 4.852 27.547 -0.848 1 97.81 69 MET B N 1
ATOM 1752 C CA . MET B 1 69 ? 4.566 28.719 -1.653 1 97.81 69 MET B CA 1
ATOM 1753 C C . MET B 1 69 ? 4.426 29.969 -0.771 1 97.81 69 MET B C 1
ATOM 1755 O O . MET B 1 69 ? 4.539 29.875 0.452 1 97.81 69 MET B O 1
ATOM 1759 N N . GLN B 1 70 ? 4.324 31.109 -1.442 1 95.75 70 GLN B N 1
ATOM 1760 C CA . GLN B 1 70 ? 4.164 32.344 -0.68 1 95.75 70 GLN B CA 1
ATOM 1761 C C . GLN B 1 70 ? 2.979 32.25 0.277 1 95.75 70 GLN B C 1
ATOM 1763 O O . GLN B 1 70 ? 1.836 32.094 -0.157 1 95.75 70 GLN B O 1
ATOM 1768 N N . PRO B 1 71 ? 3.297 32.344 1.468 1 93.38 71 PRO B N 1
ATOM 1769 C CA . PRO B 1 71 ? 2.191 32.25 2.426 1 93.38 71 PRO B CA 1
ATOM 1770 C C . PRO B 1 71 ? 1.379 33.562 2.492 1 93.38 71 PRO B C 1
ATOM 1772 O O . PRO B 1 71 ? 1.835 34.594 2.025 1 93.38 71 PRO B O 1
ATOM 1775 N N . ILE B 1 72 ? 0.135 33.438 2.955 1 97.38 72 ILE B N 1
ATOM 1776 C CA . ILE B 1 72 ? -0.65 34.562 3.432 1 97.38 72 ILE B CA 1
ATOM 1777 C C . ILE B 1 72 ? -0.658 34.562 4.961 1 97.38 72 ILE B C 1
ATOM 1779 O O . ILE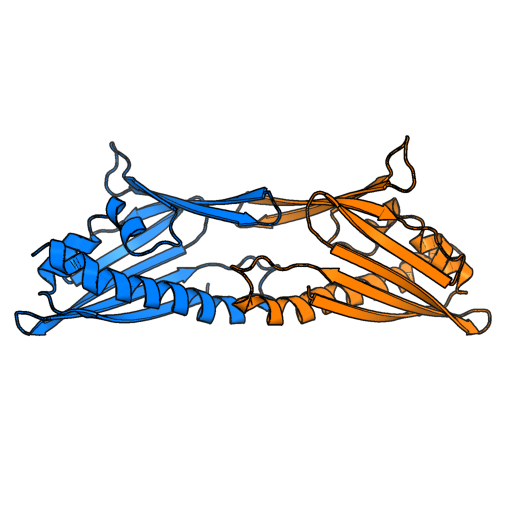 B 1 72 ? -1.371 33.781 5.59 1 97.38 72 ILE B O 1
ATOM 1783 N N . PRO B 1 73 ? 0.078 35.5 5.531 1 97.44 73 PRO B N 1
ATOM 1784 C CA . PRO B 1 73 ? 0.276 35.469 6.98 1 97.44 73 PRO B CA 1
ATOM 1785 C C . PRO B 1 73 ? -1.038 35.375 7.754 1 97.44 73 PRO B C 1
ATOM 1787 O O . PRO B 1 73 ? -2 36.062 7.43 1 97.44 73 PRO B O 1
ATOM 1790 N N . ASN B 1 74 ? -1.105 34.438 8.688 1 97.81 74 ASN B N 1
ATOM 1791 C CA . ASN B 1 74 ? -2.195 34.188 9.625 1 97.81 74 ASN B CA 1
ATOM 1792 C C . ASN B 1 74 ? -3.428 33.625 8.914 1 97.81 74 ASN B C 1
ATOM 1794 O O . ASN B 1 74 ? -4.469 33.438 9.547 1 97.81 74 ASN B O 1
ATOM 1798 N N . GLN B 1 75 ? -3.297 33.312 7.633 1 98.31 75 GLN B N 1
ATOM 1799 C CA . GLN B 1 75 ? -4.484 32.906 6.898 1 98.31 75 GLN B CA 1
A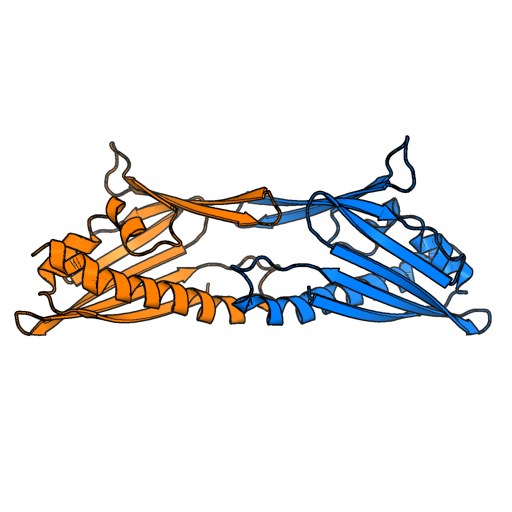TOM 1800 C C . GLN B 1 75 ? -4.242 31.578 6.18 1 98.31 75 GLN B C 1
ATOM 1802 O O . GLN B 1 75 ? -5.125 30.719 6.141 1 98.31 75 GLN B O 1
ATOM 1807 N N . LYS B 1 76 ? -3.078 31.484 5.586 1 98.62 76 LYS B N 1
ATOM 1808 C CA . LYS B 1 76 ? -2.924 30.328 4.719 1 98.62 76 LYS B CA 1
ATOM 1809 C C . LYS B 1 76 ? -1.453 29.953 4.562 1 98.62 76 LYS B C 1
ATOM 1811 O O . LYS B 1 76 ? -0.6 30.812 4.371 1 98.62 76 LYS B O 1
ATOM 1816 N N . ILE B 1 77 ? -1.095 28.703 4.695 1 98.62 77 ILE B N 1
ATOM 1817 C CA . ILE B 1 77 ? 0.156 28.062 4.297 1 98.62 77 ILE B CA 1
ATOM 1818 C C . ILE B 1 77 ? -0.123 26.984 3.252 1 98.62 77 ILE B C 1
ATOM 1820 O O . ILE B 1 77 ? -1.055 26.188 3.402 1 98.62 77 ILE B O 1
ATOM 1824 N N . HIS B 1 78 ? 0.536 26.922 2.176 1 98.69 78 HIS B N 1
ATOM 1825 C CA . HIS B 1 78 ? 0.328 25.891 1.167 1 98.69 78 HIS B CA 1
ATOM 1826 C C . HIS B 1 78 ? 1.654 25.406 0.596 1 98.69 78 HIS B C 1
ATOM 1828 O O . HIS B 1 78 ? 2.646 26.141 0.602 1 98.69 78 HIS B O 1
ATOM 1834 N N . TRP B 1 79 ? 1.709 24.156 0.141 1 98.75 79 TRP B N 1
ATOM 1835 C CA . TRP B 1 79 ? 2.936 23.531 -0.331 1 98.75 79 TRP B CA 1
ATOM 1836 C C . TRP B 1 79 ? 2.646 22.578 -1.483 1 98.75 79 TRP B C 1
ATOM 1838 O O . TRP B 1 79 ? 1.486 22.266 -1.765 1 98.75 79 TRP B O 1
ATOM 1848 N N . ARG B 1 80 ? 3.648 22.141 -2.125 1 98.25 80 ARG B N 1
ATOM 1849 C CA . ARG B 1 80 ? 3.631 21.062 -3.117 1 98.25 80 ARG B CA 1
ATOM 1850 C C . ARG B 1 80 ? 4.918 20.25 -3.068 1 98.25 80 ARG B C 1
ATOM 1852 O O . ARG B 1 80 ? 5.996 20.797 -2.824 1 98.25 80 ARG B O 1
ATOM 1859 N N . SER B 1 81 ? 4.766 19 -3.287 1 97.62 81 SER B N 1
ATOM 1860 C CA . SER B 1 81 ? 5.957 18.172 -3.389 1 97.62 81 SER B CA 1
ATOM 1861 C C . SER B 1 81 ? 6.633 18.328 -4.746 1 97.62 81 SER B C 1
ATOM 1863 O O . SER B 1 81 ? 5.961 18.375 -5.777 1 97.62 81 SER B O 1
ATOM 1865 N N . MET B 1 82 ? 7.949 18.391 -4.66 1 95.81 82 MET B N 1
ATOM 1866 C CA . MET B 1 82 ? 8.742 18.578 -5.875 1 95.81 82 MET B CA 1
ATOM 1867 C C . MET B 1 82 ? 9.375 17.266 -6.312 1 95.81 82 MET B C 1
ATOM 1869 O O . MET B 1 82 ? 9.719 17.094 -7.484 1 95.81 82 MET B O 1
ATOM 1873 N N . GLU B 1 83 ? 9.656 16.438 -5.453 1 92.38 83 GLU B N 1
ATOM 1874 C CA . GLU B 1 83 ? 10.242 15.125 -5.645 1 92.38 83 GLU B CA 1
ATOM 1875 C C . GLU B 1 83 ? 9.617 14.094 -4.703 1 92.38 83 GLU B C 1
ATOM 1877 O O . GLU B 1 83 ? 9.039 14.461 -3.678 1 92.38 83 GLU B O 1
ATOM 1882 N N . GLY B 1 84 ? 9.742 12.867 -5.145 1 92.06 84 GLY B N 1
ATOM 1883 C CA . GLY B 1 84 ? 9.289 11.805 -4.262 1 92.06 84 GLY B CA 1
ATOM 1884 C C . GLY B 1 84 ? 7.793 11.578 -4.316 1 92.06 84 GLY B C 1
ATOM 1885 O O . GLY B 1 84 ? 7.203 11.547 -5.398 1 92.06 84 GLY B O 1
ATOM 1886 N N . LEU B 1 85 ? 7.172 11.414 -3.148 1 91.56 85 LEU B N 1
ATOM 1887 C CA . LEU B 1 85 ? 5.738 11.172 -3.045 1 91.56 85 LEU B CA 1
ATOM 1888 C C . LEU B 1 85 ? 4.938 12.383 -3.498 1 91.56 85 LEU B C 1
ATOM 1890 O O . LEU B 1 85 ? 4.992 13.445 -2.861 1 91.56 85 LEU B O 1
ATOM 1894 N N . PRO B 1 86 ? 4.223 12.195 -4.566 1 94.25 86 PRO B N 1
ATOM 1895 C CA . PRO B 1 86 ? 3.486 13.352 -5.078 1 94.25 86 PRO B CA 1
ATOM 1896 C C . PRO B 1 86 ? 2.338 13.773 -4.164 1 94.25 86 PRO B C 1
ATOM 1898 O O . PRO B 1 86 ? 1.471 12.961 -3.842 1 94.25 86 PRO B O 1
ATOM 1901 N N . ASN B 1 87 ? 2.408 14.969 -3.766 1 97.12 87 ASN B N 1
ATOM 1902 C CA . ASN B 1 87 ? 1.359 15.523 -2.916 1 97.12 87 ASN B CA 1
ATOM 1903 C C . ASN B 1 87 ? 1.381 17.047 -2.922 1 97.12 87 ASN B C 1
ATOM 1905 O O . ASN B 1 87 ? 2.35 17.656 -3.379 1 97.12 87 ASN B O 1
ATOM 1909 N N . ARG B 1 88 ? 0.297 17.641 -2.459 1 98.25 88 ARG B N 1
ATOM 1910 C CA . ARG B 1 88 ? 0.188 19.062 -2.16 1 98.25 88 ARG B CA 1
ATOM 1911 C C . ARG B 1 88 ? -0.845 19.312 -1.066 1 98.25 88 ARG B C 1
ATOM 1913 O O . ARG B 1 88 ? -1.625 18.422 -0.726 1 98.25 88 ARG B O 1
ATOM 1920 N N . GLY B 1 89 ? -0.79 20.531 -0.576 1 98.44 89 GLY B N 1
ATOM 1921 C CA . GLY B 1 89 ? -1.747 20.812 0.481 1 98.44 89 GLY B CA 1
ATOM 1922 C C . GLY B 1 89 ? -1.779 22.281 0.883 1 98.44 89 GLY B C 1
ATOM 1923 O O . GLY B 1 89 ? -1.069 23.109 0.302 1 98.44 89 GLY B O 1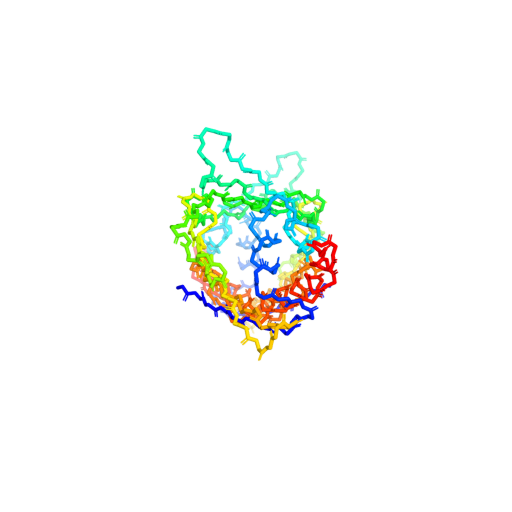
ATOM 1924 N N . ALA B 1 90 ? -2.703 22.469 1.801 1 98.75 90 ALA B N 1
ATOM 1925 C CA . ALA B 1 90 ? -2.859 23.797 2.385 1 98.75 90 ALA B CA 1
ATOM 1926 C C . ALA B 1 90 ? -3.443 23.719 3.791 1 98.75 90 ALA B C 1
ATOM 1928 O O . ALA B 1 90 ? -4.266 22.844 4.078 1 98.75 90 ALA B O 1
ATOM 1929 N N . VAL B 1 91 ? -3.031 24.578 4.559 1 98.81 91 VAL B N 1
ATOM 1930 C CA . VAL B 1 91 ? -3.666 24.797 5.855 1 98.81 91 VAL B CA 1
ATOM 1931 C C . VAL B 1 91 ? -4.16 26.25 5.941 1 98.81 91 VAL B C 1
ATOM 1933 O O . VAL B 1 91 ? -3.434 27.188 5.598 1 98.81 91 VAL B O 1
ATOM 1936 N N . ARG B 1 92 ? -5.352 26.391 6.371 1 98.81 92 ARG B N 1
ATOM 1937 C CA . ARG B 1 92 ? -5.988 27.703 6.5 1 98.81 92 ARG B CA 1
ATOM 1938 C C . ARG B 1 92 ? -6.391 27.969 7.941 1 98.81 92 ARG B C 1
ATOM 1940 O O . ARG B 1 92 ? -6.781 27.062 8.672 1 98.81 92 ARG B O 1
ATOM 1947 N N . PHE B 1 93 ? -6.355 29.172 8.25 1 98.81 93 PHE B N 1
ATOM 1948 C CA . PHE B 1 93 ? -6.656 29.625 9.602 1 98.81 93 PHE B CA 1
ATOM 1949 C C . PHE B 1 93 ? -7.793 30.641 9.594 1 98.81 93 PHE B C 1
ATOM 1951 O O . PHE B 1 93 ? -7.68 31.703 8.977 1 98.81 93 PHE B O 1
ATOM 1958 N N . PHE B 1 94 ? -8.844 30.328 10.25 1 98.62 94 PHE B N 1
ATOM 1959 C CA . PHE B 1 94 ? -10.016 31.188 10.297 1 98.62 94 PHE B CA 1
ATOM 1960 C C . PHE B 1 94 ? -10.258 31.688 11.719 1 98.62 94 PHE B C 1
ATOM 1962 O O . PHE B 1 94 ? -10.641 30.922 12.594 1 98.62 94 PHE B O 1
ATOM 1969 N N . PRO B 1 95 ? -10.117 32.969 11.945 1 98.25 95 PRO B N 1
ATOM 1970 C CA . PRO B 1 95 ? -10.438 33.469 13.281 1 98.25 95 PRO B CA 1
ATOM 1971 C C . PRO B 1 95 ? -11.914 33.312 13.633 1 98.25 95 PRO B C 1
ATOM 1973 O O . PRO B 1 95 ? -12.781 33.531 12.781 1 98.25 95 PRO B O 1
ATOM 1976 N N . LYS B 1 96 ? -12.219 32.844 14.797 1 97.5 96 LYS B N 1
ATOM 1977 C CA . LYS B 1 96 ? -13.586 32.781 15.305 1 97.5 96 LYS B CA 1
ATOM 1978 C C . LYS B 1 96 ? -13.875 33.938 16.266 1 97.5 96 LYS B C 1
ATOM 1980 O O . LYS B 1 96 ? -14.93 34.562 16.172 1 97.5 96 LYS B O 1
ATOM 1985 N N . ASP B 1 97 ? -13.039 34.188 17.188 1 94.94 97 ASP B N 1
ATOM 1986 C CA . ASP B 1 97 ? -12.969 35.312 18.125 1 94.94 97 ASP B CA 1
ATOM 1987 C C . ASP B 1 97 ? -11.523 35.625 18.516 1 94.94 97 ASP B C 1
ATOM 1989 O O . ASP B 1 97 ? -10.586 35.031 17.953 1 94.94 97 ASP B O 1
ATOM 1993 N N . PRO B 1 98 ? -11.273 36.531 19.375 1 94.62 98 PRO B N 1
ATOM 1994 C CA . PRO B 1 98 ? -9.906 36.938 19.656 1 94.62 98 PRO B CA 1
ATOM 1995 C C . PRO B 1 98 ? -9.055 35.812 20.266 1 94.62 98 PRO B C 1
ATOM 1997 O O . PRO B 1 98 ? -7.828 35.906 20.266 1 94.62 98 PRO B O 1
ATOM 2000 N N . SER B 1 99 ? -9.648 34.781 20.719 1 96.75 99 SER B N 1
ATOM 2001 C CA . SER B 1 99 ? -8.875 33.781 21.453 1 96.75 99 SER B CA 1
ATOM 2002 C C . SER B 1 99 ? -9.078 32.406 20.844 1 96.75 99 SER B C 1
ATOM 2004 O O . SER B 1 99 ? -8.672 31.391 21.438 1 96.75 99 SER B O 1
ATOM 2006 N N . SER B 1 100 ? -9.727 32.312 19.719 1 98.06 100 SER B N 1
ATOM 2007 C CA . SER B 1 100 ? -9.969 31 19.125 1 98.06 100 SER B CA 1
ATOM 2008 C C . SER B 1 100 ? -10.016 31.078 17.609 1 98.06 100 SER B C 1
ATOM 2010 O O . SER B 1 100 ? -10.227 32.156 17.047 1 98.06 100 SER B O 1
ATOM 2012 N N . CYS B 1 101 ? -9.805 30 16.938 1 98.69 101 CYS B N 1
ATOM 2013 C CA . CYS B 1 101 ? -9.82 29.906 15.477 1 98.69 101 CYS B CA 1
ATOM 2014 C C . CYS B 1 101 ? -10.172 28.5 15.016 1 98.69 101 CYS B C 1
ATOM 2016 O O . CYS B 1 101 ? -10.266 27.578 15.836 1 98.69 101 CYS B O 1
ATOM 2018 N N . THR B 1 102 ? -10.484 28.406 13.812 1 98.75 102 THR B N 1
ATOM 2019 C CA . THR B 1 102 ? -10.617 27.125 13.125 1 98.75 102 THR B CA 1
ATOM 2020 C C . THR B 1 102 ? -9.453 26.906 12.164 1 98.75 102 THR B C 1
ATOM 2022 O O . THR B 1 102 ? -9.094 27.797 11.398 1 98.75 102 THR B O 1
ATOM 2025 N N . VAL B 1 103 ? -8.852 25.734 12.273 1 98.88 103 VAL B N 1
ATOM 2026 C CA . VAL B 1 103 ? -7.785 25.344 11.359 1 98.88 103 VAL B CA 1
ATOM 2027 C C . VAL B 1 103 ? -8.305 24.266 10.406 1 98.88 103 VAL B C 1
ATOM 2029 O O . VAL B 1 103 ? -8.883 23.266 10.836 1 98.88 103 VAL B O 1
ATOM 2032 N N . GLU B 1 104 ? -8.125 24.531 9.102 1 98.88 104 GLU B N 1
ATOM 2033 C CA . GLU B 1 104 ? -8.547 23.594 8.07 1 98.88 104 GLU B CA 1
ATOM 2034 C C . GLU B 1 104 ? -7.348 23.078 7.27 1 98.88 104 GLU B C 1
ATOM 2036 O O . GLU B 1 104 ? -6.605 23.875 6.68 1 98.88 104 GLU B O 1
ATOM 2041 N N . LEU B 1 105 ? -7.168 21.797 7.258 1 98.88 105 LEU B N 1
ATOM 2042 C CA . LEU B 1 105 ? -6.066 21.156 6.543 1 98.88 105 LEU B CA 1
ATOM 2043 C C . LEU B 1 105 ? -6.582 20.344 5.355 1 98.88 105 LEU B C 1
ATOM 2045 O O . LEU B 1 105 ? -7.461 19.5 5.512 1 98.88 105 LEU B O 1
ATOM 2049 N N . THR B 1 106 ? -6.059 20.656 4.172 1 98.69 106 THR B N 1
ATOM 2050 C CA . THR B 1 106 ? -6.383 19.938 2.947 1 98.69 106 THR B CA 1
ATOM 2051 C C . THR B 1 106 ? -5.129 19.328 2.336 1 98.69 106 THR B C 1
ATOM 2053 O O . THR B 1 106 ? -4.098 20 2.209 1 98.69 106 THR B O 1
ATOM 2056 N N . VAL B 1 107 ? -5.23 18.047 2.012 1 98.56 107 VAL B N 1
ATOM 2057 C CA . VAL B 1 107 ? -4.113 17.344 1.386 1 98.56 107 VAL B CA 1
ATOM 2058 C C . VAL B 1 107 ? -4.59 16.656 0.115 1 98.56 107 VAL B C 1
ATOM 2060 O O . VAL B 1 107 ? -5.641 16 0.111 1 98.56 107 VAL B O 1
ATOM 2063 N N . SER B 1 108 ? -3.852 16.828 -0.952 1 97.81 108 SER B N 1
ATOM 2064 C CA . SER B 1 108 ? -4.051 16.125 -2.213 1 97.81 108 SER B CA 1
ATOM 2065 C C . SER B 1 108 ? -2.898 15.156 -2.494 1 97.81 108 SER B C 1
ATOM 2067 O O . SER B 1 108 ? -1.737 15.484 -2.236 1 97.81 108 SER B O 1
ATOM 2069 N N . TYR B 1 109 ? -3.195 14.023 -3.004 1 95.69 109 TYR B N 1
ATOM 2070 C CA . TYR B 1 109 ? -2.199 12.977 -3.219 1 95.69 109 TYR B CA 1
ATOM 2071 C C . TYR B 1 109 ? -2.541 12.141 -4.445 1 95.69 109 TYR B C 1
ATOM 2073 O O . TYR B 1 109 ? -3.688 12.141 -4.902 1 95.69 109 TYR B O 1
ATOM 2081 N N . GLU B 1 110 ? -1.487 11.523 -4.949 1 91.88 110 GLU B N 1
ATOM 2082 C CA . GLU B 1 110 ? -1.651 10.609 -6.07 1 91.88 110 GLU B CA 1
ATOM 2083 C C . GLU B 1 110 ? -1.537 9.156 -5.617 1 91.88 110 GLU B C 1
ATOM 2085 O O . GLU B 1 110 ? -0.818 8.852 -4.664 1 91.88 110 GLU B O 1
ATOM 2090 N N . VAL B 1 111 ? -2.314 8.359 -6.297 1 88.56 111 VAL B N 1
ATOM 2091 C CA . VAL B 1 111 ? -2.252 6.918 -6.074 1 88.56 111 VAL B CA 1
ATOM 2092 C C . VAL B 1 111 ? -1.767 6.223 -7.344 1 88.56 111 VAL B C 1
ATOM 2094 O O . VAL B 1 111 ? -2.289 6.473 -8.438 1 88.56 111 VAL B O 1
ATOM 2097 N N . PRO B 1 112 ? -0.717 5.418 -7.211 1 84.69 112 PRO B N 1
ATOM 2098 C CA . PRO B 1 112 ? -0.314 4.656 -8.398 1 84.69 112 PRO B CA 1
ATOM 2099 C C . PRO B 1 112 ? -1.473 3.885 -9.023 1 84.69 112 PRO B C 1
ATOM 2101 O O . PRO B 1 112 ? -2.357 3.402 -8.312 1 84.69 112 PRO B O 1
ATOM 2104 N N . GLN B 1 113 ? -1.449 3.732 -10.289 1 83.25 113 GLN B N 1
ATOM 2105 C CA . GLN B 1 113 ? -2.543 3.115 -11.039 1 83.25 113 GLN B CA 1
ATOM 2106 C C . GLN B 1 113 ? -2.842 1.715 -10.516 1 83.25 113 GLN B C 1
ATOM 2108 O O . GLN B 1 113 ? -4.004 1.324 -10.398 1 83.25 113 GLN B O 1
ATOM 2113 N N . ILE B 1 114 ? -1.851 0.982 -10.117 1 80.94 114 ILE B N 1
ATOM 2114 C CA . ILE B 1 114 ? -2 -0.403 -9.688 1 80.94 114 ILE B CA 1
ATOM 2115 C C . ILE B 1 114 ? -2.777 -0.452 -8.375 1 80.94 114 ILE B C 1
ATOM 2117 O O . ILE B 1 114 ? -3.371 -1.479 -8.031 1 80.94 114 ILE B O 1
ATOM 2121 N N . LEU B 1 115 ? -2.789 0.651 -7.629 1 84.75 115 LEU B N 1
ATOM 2122 C CA . LEU B 1 115 ? -3.439 0.687 -6.324 1 84.75 115 LEU B CA 1
ATOM 2123 C C . LEU B 1 115 ? -4.797 1.376 -6.414 1 84.75 115 LEU B C 1
ATOM 2125 O O . LEU B 1 115 ? -5.445 1.616 -5.391 1 84.75 115 LEU B O 1
ATOM 2129 N N . THR B 1 116 ? -5.27 1.68 -7.566 1 86.88 116 THR B N 1
ATOM 2130 C CA . THR B 1 116 ? -6.543 2.365 -7.77 1 86.88 116 THR B CA 1
ATOM 2131 C C . THR B 1 116 ? -7.68 1.609 -7.09 1 86.88 116 THR B C 1
ATOM 2133 O O . THR B 1 116 ? -8.547 2.219 -6.453 1 86.88 116 THR B O 1
ATOM 2136 N N . PRO B 1 117 ? -7.637 0.327 -7.086 1 86.31 117 PRO B N 1
ATOM 2137 C CA . PRO B 1 117 ? -8.758 -0.403 -6.496 1 86.31 117 PRO B CA 1
ATOM 2138 C C . PRO B 1 117 ? -8.844 -0.229 -4.98 1 86.31 117 PRO B C 1
ATOM 2140 O O . PRO B 1 117 ? -9.898 -0.462 -4.383 1 86.31 117 PRO B O 1
ATOM 2143 N N . VAL B 1 118 ? -7.75 0.168 -4.379 1 87.44 118 VAL B N 1
ATOM 2144 C CA . VAL B 1 118 ? -7.785 0.322 -2.93 1 87.44 118 VAL B CA 1
ATOM 2145 C C . VAL B 1 118 ? -7.77 1.806 -2.568 1 87.44 118 VAL B C 1
ATOM 2147 O O . VAL B 1 118 ? -7.816 2.162 -1.388 1 87.44 118 VAL B O 1
ATOM 2150 N N . ALA B 1 119 ? -7.777 2.678 -3.52 1 88.81 119 ALA B N 1
ATOM 2151 C CA . ALA B 1 119 ? -7.66 4.121 -3.322 1 88.81 119 ALA B CA 1
ATOM 2152 C C . ALA B 1 119 ? -8.82 4.656 -2.488 1 88.81 119 ALA B C 1
ATOM 2154 O O . ALA B 1 119 ? -8.641 5.578 -1.689 1 88.81 119 ALA B O 1
ATOM 2155 N N . SER B 1 120 ? -9.977 4.09 -2.643 1 88.38 120 SER B N 1
ATOM 2156 C CA . SER B 1 120 ? -11.164 4.57 -1.948 1 88.38 120 SER B CA 1
ATOM 2157 C C . SER B 1 120 ? -11.039 4.379 -0.44 1 88.38 120 SER B C 1
ATOM 2159 O O . SER B 1 120 ? -11.602 5.152 0.338 1 88.38 120 SER B O 1
ATOM 2161 N N . ALA B 1 121 ? -10.352 3.348 -0.029 1 90.94 121 ALA B N 1
ATOM 2162 C CA . ALA B 1 121 ? -10.156 3.088 1.395 1 90.94 121 ALA B CA 1
ATOM 2163 C C . ALA B 1 121 ? -9.055 3.973 1.971 1 90.94 121 ALA B C 1
ATOM 2165 O O . ALA B 1 121 ? -9.023 4.23 3.176 1 90.94 121 ALA B O 1
ATOM 2166 N N . LEU B 1 122 ? -8.156 4.406 1.145 1 91.88 122 LEU B N 1
ATOM 2167 C CA . LEU B 1 122 ? -7.023 5.215 1.577 1 91.88 122 LEU B CA 1
ATOM 2168 C C . LEU B 1 122 ? -7.488 6.59 2.047 1 91.88 122 LEU B C 1
ATOM 2170 O O . LEU B 1 122 ? -6.926 7.148 2.994 1 91.88 122 LEU B O 1
ATOM 2174 N N . GLN B 1 123 ? -8.492 7.125 1.382 1 93.69 123 GLN B N 1
ATOM 2175 C CA . GLN B 1 123 ? -8.938 8.484 1.671 1 93.69 123 GLN B CA 1
ATOM 2176 C C . GLN B 1 123 ? -9.453 8.602 3.104 1 93.69 123 GLN B C 1
ATOM 2178 O O . GLN B 1 123 ? -8.984 9.453 3.867 1 93.69 123 GLN B O 1
ATOM 2183 N N . PRO B 1 124 ? -10.406 7.684 3.504 1 94.12 124 PRO B N 1
ATOM 2184 C CA . PRO B 1 124 ? -10.844 7.781 4.898 1 94.12 124 PRO B CA 1
ATOM 2185 C C . PRO B 1 124 ? -9.719 7.496 5.891 1 94.12 124 PRO B C 1
ATOM 2187 O O . PRO B 1 124 ? -9.703 8.07 6.984 1 94.12 124 PRO B O 1
ATOM 2190 N N . PHE B 1 125 ? -8.859 6.668 5.547 1 94.5 125 PHE B N 1
ATOM 2191 C CA . PHE B 1 125 ? -7.711 6.355 6.395 1 94.5 125 PHE B CA 1
ATOM 2192 C C . PHE B 1 125 ? -6.836 7.586 6.594 1 94.5 125 PHE B C 1
ATOM 2194 O O . PHE B 1 125 ? -6.516 7.949 7.727 1 94.5 125 PHE B O 1
ATOM 2201 N N . LEU B 1 126 ? -6.469 8.25 5.531 1 94.81 126 LEU B N 1
ATOM 2202 C CA . LEU B 1 126 ? -5.66 9.461 5.602 1 94.81 126 LEU B CA 1
ATOM 2203 C C . LEU B 1 126 ? -6.398 10.562 6.355 1 94.81 126 LEU B C 1
ATOM 2205 O O . LEU B 1 126 ? -5.797 11.281 7.164 1 94.81 126 LEU B O 1
ATOM 2209 N N . GLU B 1 127 ? -7.676 10.664 6.086 1 96.94 127 GLU B N 1
ATOM 2210 C CA . GLU B 1 127 ? -8.484 11.648 6.797 1 96.94 127 GLU B CA 1
ATOM 2211 C C . GLU B 1 127 ? -8.406 11.438 8.305 1 96.94 127 GLU B C 1
ATOM 2213 O O . GLU B 1 127 ? -8.297 12.398 9.07 1 96.94 127 GLU B O 1
ATOM 2218 N N . SER B 1 128 ? -8.492 10.195 8.68 1 96.44 128 SER B N 1
ATOM 2219 C CA . SER B 1 128 ? -8.406 9.867 10.102 1 96.44 128 SER B CA 1
ATOM 2220 C C . SER B 1 128 ? -7.047 10.258 10.672 1 96.44 128 SER B C 1
ATOM 2222 O O . SER B 1 128 ? -6.969 10.789 11.781 1 96.44 128 SER B O 1
ATOM 2224 N N . LEU B 1 129 ? -6 9.977 9.969 1 95.81 129 LEU B N 1
ATOM 2225 C CA . LEU B 1 129 ? -4.652 10.336 10.391 1 95.81 129 LEU B CA 1
ATOM 2226 C C . LEU B 1 129 ? -4.52 11.852 10.555 1 95.81 129 LEU B C 1
ATOM 2228 O O . LEU B 1 129 ? -3.975 12.32 11.555 1 95.81 129 LEU B O 1
ATOM 2232 N N . LEU B 1 130 ? -5.051 12.602 9.594 1 98.06 130 LEU B N 1
ATOM 2233 C CA . LEU B 1 130 ? -4.961 14.055 9.617 1 98.06 130 LEU B CA 1
ATOM 2234 C C . LEU B 1 130 ? -5.801 14.625 10.758 1 98.06 130 LEU B C 1
ATOM 2236 O O . LEU B 1 130 ? -5.383 15.578 11.422 1 98.06 130 LEU B O 1
ATOM 2240 N N . GLN B 1 131 ? -6.965 14.031 10.992 1 98.25 131 GLN B N 1
ATOM 2241 C CA . GLN B 1 131 ? -7.824 14.461 12.086 1 98.25 131 GLN B CA 1
ATOM 2242 C C . GLN B 1 131 ? -7.129 14.273 13.438 1 98.25 131 GLN B C 1
ATOM 2244 O O . GLN B 1 131 ? -7.156 15.172 14.281 1 98.25 131 GLN B O 1
ATOM 2249 N N . ARG B 1 132 ? -6.555 13.148 13.586 1 97.81 132 ARG B N 1
ATOM 2250 C CA . ARG B 1 132 ? -5.824 12.891 14.82 1 97.81 132 ARG B CA 1
ATOM 2251 C C . ARG B 1 132 ? -4.652 13.852 14.977 1 97.81 132 ARG B C 1
ATOM 2253 O O . ARG B 1 132 ? -4.379 14.328 16.078 1 97.81 132 ARG B O 1
ATOM 2260 N N . GLY B 1 133 ? -3.982 14.086 13.859 1 98.19 133 GLY B N 1
ATOM 2261 C CA . GLY B 1 133 ? -2.922 15.086 13.875 1 98.19 133 GLY B CA 1
ATOM 2262 C C . GLY B 1 133 ? -3.395 16.453 14.328 1 98.19 133 GLY B C 1
ATOM 2263 O O . GLY B 1 133 ? -2.787 17.062 15.203 1 98.19 133 GLY B O 1
ATOM 2264 N N . LEU B 1 134 ? -4.5 16.938 13.844 1 98.38 134 LEU B N 1
ATOM 2265 C CA . LEU B 1 134 ? -5.012 18.25 14.203 1 98.38 134 LEU B CA 1
ATOM 2266 C C . LEU B 1 134 ? -5.484 18.266 15.648 1 98.38 134 LEU B C 1
ATOM 2268 O O . LEU B 1 134 ? -5.387 19.297 16.328 1 98.38 134 LEU B O 1
ATOM 2272 N N . GLU B 1 135 ? -5.98 17.125 16.078 1 98.38 135 GLU B N 1
ATOM 2273 C CA . GLU B 1 135 ? -6.355 17.031 17.484 1 98.38 135 GLU B CA 1
ATOM 2274 C C . GLU B 1 135 ? -5.141 17.219 18.391 1 98.38 135 GLU B C 1
ATOM 2276 O O . GLU B 1 135 ? -5.211 17.938 19.391 1 98.38 135 GLU B O 1
ATOM 2281 N N . ARG B 1 136 ? -4.074 16.625 18.094 1 98.56 136 ARG B N 1
ATOM 2282 C CA . ARG B 1 136 ? -2.836 16.781 18.844 1 98.56 136 ARG B CA 1
ATOM 2283 C C . ARG B 1 136 ? -2.277 18.188 18.703 1 98.56 136 ARG B C 1
ATOM 2285 O O . ARG B 1 136 ? -1.722 18.734 19.641 1 98.56 136 ARG B O 1
ATOM 2292 N N . PHE B 1 137 ? -2.449 18.688 17.516 1 98.69 137 PHE B N 1
ATOM 2293 C CA . PHE B 1 137 ? -2.02 20.047 17.266 1 98.69 137 PHE B CA 1
ATOM 2294 C C . PHE B 1 137 ? -2.732 21.016 18.203 1 98.69 137 PHE B C 1
ATOM 2296 O O . PHE B 1 137 ? -2.123 21.969 18.703 1 98.69 137 PHE B O 1
ATOM 2303 N N . ALA B 1 138 ? -3.957 20.797 18.438 1 98.38 138 ALA B N 1
ATOM 2304 C CA . ALA B 1 138 ? -4.77 21.656 19.297 1 98.38 138 ALA B CA 1
ATOM 2305 C C . ALA B 1 138 ? -4.203 21.734 20.703 1 98.38 138 ALA B C 1
ATOM 2307 O O . ALA B 1 138 ? -4.34 22.75 21.391 1 98.38 138 ALA B O 1
ATOM 2308 N N . THR B 1 139 ? -3.564 20.734 21.141 1 97.94 139 THR B N 1
ATOM 2309 C CA . THR B 1 139 ? -2.92 20.703 22.438 1 97.94 139 THR B CA 1
ATOM 2310 C C . THR B 1 139 ? -1.512 21.297 22.359 1 97.94 139 THR B C 1
ATOM 2312 O O . THR B 1 139 ? -1.121 22.109 23.203 1 97.94 139 THR B O 1
ATOM 2315 N N . PHE B 1 140 ? -0.833 20.953 21.344 1 98.25 140 PHE B N 1
ATOM 2316 C CA . PHE B 1 140 ? 0.555 21.359 21.141 1 98.25 140 PHE B CA 1
ATOM 2317 C C . PHE B 1 140 ? 0.666 22.859 20.969 1 98.25 140 PHE B C 1
ATOM 2319 O O . PHE B 1 140 ? 1.599 23.484 21.484 1 98.25 140 PHE B O 1
ATOM 2326 N N . VAL B 1 141 ? -0.281 23.469 20.312 1 98.19 141 VAL B N 1
ATOM 2327 C CA . VAL B 1 141 ? -0.255 24.875 19.922 1 98.19 141 VAL B CA 1
ATOM 2328 C C . VAL B 1 141 ? -0.341 25.75 21.172 1 98.19 141 VAL B C 1
ATOM 2330 O O . VAL B 1 141 ? 0.118 26.891 21.172 1 98.19 141 VAL B O 1
ATOM 2333 N N . LYS B 1 142 ? -0.861 25.234 22.281 1 96.44 142 LYS B N 1
ATOM 2334 C CA . LYS B 1 142 ? -0.99 25.984 23.516 1 96.44 142 LYS B CA 1
ATOM 2335 C C . LYS B 1 142 ? 0.379 26.328 24.109 1 96.44 142 LYS B C 1
ATOM 2337 O O . LYS B 1 142 ? 0.513 27.266 24.891 1 96.44 142 LYS B O 1
ATOM 2342 N N . SER B 1 143 ? 1.352 25.594 23.656 1 93 143 SER B N 1
ATOM 2343 C CA . SER B 1 143 ? 2.707 25.859 24.125 1 93 143 SER B CA 1
ATOM 2344 C C . SER B 1 143 ? 3.301 27.078 23.422 1 93 143 SER B C 1
ATOM 2346 O O . SER B 1 143 ? 4.371 27.562 23.797 1 93 143 SER B O 1
ATOM 2348 N N . TYR B 1 144 ? 2.697 27.516 22.422 1 88.5 144 TYR B N 1
ATOM 2349 C CA . TYR B 1 144 ? 3.18 28.641 21.641 1 88.5 144 TYR B CA 1
ATOM 2350 C C . TYR B 1 144 ? 2.557 29.953 22.109 1 88.5 144 TYR B C 1
ATOM 2352 O O . TYR B 1 144 ? 2.742 31 21.484 1 88.5 144 TYR B O 1
ATOM 2360 N N . VAL B 1 145 ? 1.804 29.891 23.125 1 86 145 VAL B N 1
ATOM 2361 C CA . VAL B 1 145 ? 1.21 31.094 23.703 1 86 145 VAL B CA 1
ATOM 2362 C C . VAL B 1 145 ? 2.199 31.75 24.672 1 86 145 VAL B C 1
ATOM 2364 O O . VAL B 1 145 ? 2.994 31.062 25.312 1 86 145 VAL B O 1
#

Foldseek 3Di:
DDKDKDKDKAQAFLQLLQVVVLPVQCLCVLQVQKPGWAADPVHRQKIKTKGWDDDPNDIDMWIFIKGWDDADRSAKTWIFTDDTFGKIWMWGWAGPDNR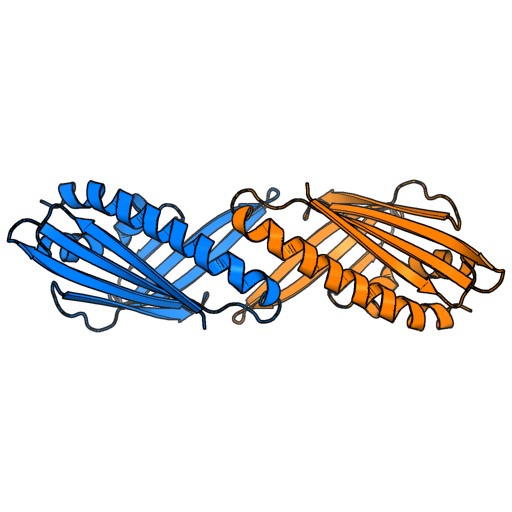MIMIMIMMDGDDPPVCVVVVVVVRVVVNVSVNSSVVSSSVVSVVSD/DDKDKDKDKAQAFLQLLQVVVLPVQCLCVLQVQKPGWAADPVHRQKIKTKGWDDDPNDIDMWIFIKGWDDADRSAKTWIFTDDTFGKIWMWGWAGPDNRMIMIMIMMDGDDPPVCVVVVVVVRVVVNVSVNSSVVSSSVVSVVSD

InterPro domains:
  IPR005031 Coenzyme Q-binding protein COQ10, START domain [PF03364] (10-137)
  IPR023393 START-like domain superfamily [G3DSA:3.30.530.20] (3-144)
  IPR047137 Polyketide cyclase/dehydrase-like ORF3 [PTHR33824] (3-144)

Nearest PDB structures (foldseek):
  2d4r-assembly1_A  TM=8.128E-01  e=9.143E-11  Thermus thermophilus HB8
  3tfz-assembly1_B  TM=7.126E-01  e=9.730E-09  Streptomyces sp. R1128
  7wa9-assembly1_A  TM=7.876E-01  e=1.474E-07  Mycolicibacterium smegmatis MC2 155
  4xrw-assembly1_A  TM=6.259E-01  e=8.163E-08  Amycolatopsis orientalis
  1z94-assembly2_E-2  TM=6.887E-01  e=5.097E-07  Chromobacterium violaceum ATCC 12472